Protein AF-A0A955WYB4-F1 (afdb_monomer_lite)

Structure (mmCIF, N/CA/C/O backbone):
data_AF-A0A955WYB4-F1
#
_entry.id   AF-A0A955WYB4-F1
#
loop_
_atom_site.group_PDB
_atom_site.id
_atom_site.type_symbol
_atom_site.label_atom_id
_atom_site.label_alt_id
_atom_site.label_comp_id
_atom_site.label_asym_id
_atom_site.label_entity_id
_atom_site.label_seq_id
_atom_site.pdbx_PDB_ins_code
_atom_site.Cartn_x
_atom_site.Cartn_y
_atom_site.Cartn_z
_atom_site.occupancy
_atom_site.B_iso_or_equiv
_atom_site.auth_seq_id
_atom_site.auth_comp_id
_atom_site.auth_asym_id
_atom_site.auth_atom_id
_atom_site.pdbx_PDB_model_num
ATOM 1 N N . ASP A 1 1 ? 0.501 24.156 15.787 1.00 83.88 1 ASP A N 1
ATOM 2 C CA . ASP A 1 1 ? -0.564 23.946 14.780 1.00 83.88 1 ASP A CA 1
ATOM 3 C C . ASP A 1 1 ? -0.577 22.556 14.157 1.00 83.88 1 ASP A C 1
ATOM 5 O O . ASP A 1 1 ? -1.597 21.891 14.279 1.00 83.88 1 ASP A O 1
ATOM 9 N N . LEU A 1 2 ? 0.536 22.061 13.600 1.00 89.94 2 LEU A N 1
ATOM 10 C CA . LEU A 1 2 ? 0.623 20.723 12.980 1.00 89.94 2 LEU A CA 1
ATOM 11 C C . LEU A 1 2 ? 0.147 19.568 13.884 1.00 89.94 2 LEU A C 1
ATOM 13 O O . LEU A 1 2 ? -0.730 18.797 13.512 1.00 89.94 2 LEU A O 1
ATOM 17 N N . GLU A 1 3 ? 0.679 19.492 15.101 1.00 92.75 3 GLU A N 1
ATOM 18 C CA . GLU A 1 3 ? 0.361 18.432 16.068 1.00 92.75 3 GLU A CA 1
ATOM 19 C C . GLU A 1 3 ? -1.131 18.401 16.456 1.00 92.75 3 GLU A C 1
ATOM 21 O O . GLU A 1 3 ? -1.742 17.353 16.663 1.00 92.75 3 GLU A O 1
ATOM 26 N N . LYS A 1 4 ? -1.770 19.575 16.499 1.00 94.62 4 LYS A N 1
ATOM 27 C CA . LYS A 1 4 ? -3.217 19.673 16.705 1.00 94.62 4 LYS A CA 1
ATOM 28 C C . LYS A 1 4 ? -3.972 19.104 15.500 1.00 94.62 4 LYS A C 1
ATOM 30 O O . LYS A 1 4 ? -4.885 18.310 15.701 1.00 94.62 4 LYS A O 1
ATOM 35 N N . THR A 1 5 ? -3.557 19.446 14.279 1.00 95.56 5 THR A N 1
ATOM 36 C CA . THR A 1 5 ? -4.155 18.924 13.040 1.00 95.56 5 THR A CA 1
ATOM 37 C C . THR A 1 5 ? -4.063 17.402 12.958 1.00 95.56 5 THR A C 1
ATOM 39 O O . THR A 1 5 ? -5.063 16.765 12.639 1.00 95.56 5 THR A O 1
ATOM 42 N N . VAL A 1 6 ? -2.918 16.808 13.314 1.00 97.00 6 VAL A N 1
ATOM 43 C CA . VAL A 1 6 ? -2.738 15.345 13.375 1.00 97.00 6 VAL A CA 1
ATOM 44 C C . VAL A 1 6 ? -3.747 14.711 14.336 1.00 97.00 6 VAL A C 1
ATOM 46 O O . VAL A 1 6 ? -4.504 13.817 13.954 1.00 97.00 6 VAL A O 1
ATOM 49 N N . ARG A 1 7 ? -3.833 15.211 15.574 1.00 95.62 7 ARG A N 1
ATOM 50 C CA . ARG A 1 7 ? -4.789 14.688 16.566 1.00 95.62 7 ARG A CA 1
ATOM 51 C C . ARG A 1 7 ? -6.243 14.846 16.119 1.00 95.62 7 ARG A C 1
ATOM 53 O O . ARG A 1 7 ? -7.051 13.936 16.310 1.00 95.62 7 ARG A O 1
ATOM 60 N N . ASP A 1 8 ? -6.581 15.981 15.515 1.00 96.50 8 ASP A N 1
ATOM 61 C CA . ASP A 1 8 ? -7.928 16.250 15.013 1.00 96.50 8 ASP A CA 1
ATOM 62 C C . ASP A 1 8 ? -8.273 15.362 13.806 1.00 96.50 8 ASP A C 1
ATOM 64 O O . ASP A 1 8 ? -9.417 14.923 13.682 1.00 96.50 8 ASP A O 1
ATOM 68 N N . ALA A 1 9 ? -7.301 15.039 12.948 1.00 97.31 9 ALA A N 1
ATOM 69 C CA . ALA A 1 9 ? -7.459 14.121 11.822 1.00 97.31 9 ALA A CA 1
ATOM 70 C C . ALA A 1 9 ? -7.774 12.689 12.278 1.00 97.31 9 ALA A C 1
ATOM 72 O O . ALA A 1 9 ? -8.714 12.077 11.768 1.00 97.31 9 ALA A O 1
ATOM 73 N N . GLY A 1 10 ? -7.048 12.175 13.276 1.00 97.38 10 GLY A N 1
ATOM 74 C CA . GLY A 1 10 ? -7.318 10.864 13.873 1.00 97.38 10 GLY A CA 1
ATOM 75 C C . GLY A 1 10 ? -8.727 10.772 14.459 1.00 97.38 10 GLY A C 1
ATOM 76 O O . GLY A 1 10 ? -9.515 9.892 14.104 1.00 97.38 10 GLY A O 1
ATOM 77 N N . LYS A 1 11 ? -9.102 11.756 15.288 1.00 96.88 11 LYS A N 1
ATOM 78 C CA . LYS A 1 11 ? -10.456 11.856 15.864 1.00 96.88 11 LYS A CA 1
ATOM 79 C C . LYS A 1 11 ? -11.536 11.981 14.789 1.00 96.88 11 LYS A C 1
ATOM 81 O O . LYS A 1 11 ? -12.614 11.404 14.926 1.00 96.88 11 LYS A O 1
ATOM 86 N N . ARG A 1 12 ? -11.262 12.729 13.716 1.00 97.56 12 ARG A N 1
ATOM 87 C CA . ARG A 1 12 ? -12.182 12.891 12.584 1.00 97.56 12 ARG A CA 1
ATOM 88 C C . ARG A 1 12 ? -12.410 11.570 11.856 1.00 97.56 12 ARG A C 1
ATOM 90 O O . ARG A 1 12 ? -13.564 11.269 11.572 1.00 97.56 12 ARG A O 1
ATOM 97 N N . ALA A 1 13 ? -11.363 10.781 11.609 1.00 97.69 13 ALA A N 1
ATOM 98 C CA . ALA A 1 13 ? -11.487 9.462 10.988 1.00 97.69 13 ALA A CA 1
ATOM 99 C C . ALA A 1 13 ? -12.384 8.532 11.820 1.00 97.69 13 ALA A C 1
ATOM 101 O O . ALA A 1 13 ? -13.379 8.011 11.315 1.00 97.69 13 ALA A O 1
ATOM 102 N N . ALA A 1 14 ? -12.107 8.416 13.124 1.00 96.62 14 ALA A N 1
ATOM 103 C CA . ALA A 1 14 ? -12.922 7.615 14.037 1.00 96.62 14 ALA A CA 1
ATOM 104 C C . ALA A 1 14 ? -14.386 8.089 14.081 1.00 96.62 14 ALA A C 1
ATOM 106 O O . ALA A 1 14 ? -15.306 7.272 14.019 1.00 96.62 14 ALA A O 1
ATOM 107 N N . LYS A 1 15 ? -14.617 9.410 14.104 1.00 96.81 15 LYS A N 1
ATOM 108 C CA . LYS A 1 15 ? -15.964 9.997 14.083 1.00 96.81 15 LYS A CA 1
ATOM 109 C C . LYS A 1 15 ? -16.718 9.690 12.786 1.00 96.81 15 LYS A C 1
ATOM 111 O O . LYS A 1 15 ? -17.887 9.317 12.855 1.00 96.81 15 LYS A O 1
ATOM 116 N N . LEU A 1 16 ? -16.073 9.836 11.625 1.00 96.50 16 LEU A N 1
ATOM 117 C CA . LEU A 1 16 ? -16.670 9.530 10.316 1.00 96.50 16 LEU A CA 1
ATOM 118 C C . LEU A 1 16 ? -17.113 8.064 10.230 1.00 96.50 16 LEU A C 1
ATOM 120 O O . LEU A 1 16 ? -18.190 7.774 9.715 1.00 96.50 16 LEU A O 1
ATOM 124 N N . LEU A 1 17 ? -16.316 7.164 10.804 1.00 96.44 17 LEU A N 1
ATOM 125 C CA . LEU A 1 17 ? -16.558 5.722 10.813 1.00 96.44 17 LEU A CA 1
ATOM 126 C C . LEU A 1 17 ? -17.422 5.248 11.994 1.00 96.44 17 LEU A C 1
ATOM 128 O O . LEU A 1 17 ? -17.719 4.058 12.102 1.00 96.44 17 LEU A O 1
ATOM 132 N N . ARG A 1 18 ? -17.861 6.169 12.864 1.00 95.56 18 ARG A N 1
ATOM 133 C CA . ARG A 1 18 ? -18.651 5.890 14.077 1.00 95.56 18 ARG A CA 1
ATOM 134 C C . ARG A 1 18 ? -17.968 4.899 15.036 1.00 95.56 18 ARG A C 1
ATOM 136 O O . ARG A 1 18 ? -18.647 4.124 15.702 1.00 95.56 18 ARG A O 1
ATOM 143 N N . ILE A 1 19 ? -16.638 4.937 15.116 1.00 95.25 19 ILE A N 1
ATOM 144 C CA . ILE A 1 19 ? -15.853 4.147 16.074 1.00 95.25 19 ILE A CA 1
ATOM 145 C C . ILE A 1 19 ? -15.907 4.856 17.430 1.00 95.25 19 ILE A C 1
ATOM 147 O O . ILE A 1 19 ? -15.559 6.035 17.525 1.00 95.25 19 ILE A O 1
ATOM 151 N N . ARG A 1 20 ? -16.372 4.159 18.475 1.00 86.94 20 ARG A N 1
ATOM 152 C CA . ARG A 1 20 ? -16.660 4.775 19.783 1.00 86.94 20 ARG A CA 1
ATOM 153 C C . ARG A 1 20 ? -15.408 5.171 20.561 1.00 86.94 20 ARG A C 1
ATOM 155 O O . ARG A 1 20 ? -15.300 6.311 21.006 1.00 86.94 20 ARG A O 1
ATOM 162 N N . SER A 1 21 ? -14.487 4.233 20.754 1.00 88.06 21 SER A N 1
ATOM 163 C CA . SER A 1 21 ? -13.272 4.428 21.549 1.00 88.06 21 SER A CA 1
ATOM 164 C C . SER A 1 21 ? -12.089 3.747 20.882 1.00 88.06 21 SER A C 1
ATOM 166 O O . SER A 1 21 ? -12.241 2.698 20.267 1.00 88.06 21 SER A O 1
ATOM 168 N N . MET A 1 22 ? -10.913 4.353 20.988 1.00 94.38 22 MET A N 1
ATOM 169 C CA . MET A 1 22 ? -9.654 3.816 20.479 1.00 94.38 22 MET A CA 1
ATOM 170 C C . MET A 1 22 ? -8.514 4.463 21.255 1.00 94.38 22 MET A C 1
ATOM 172 O O . MET A 1 22 ? -8.671 5.586 21.748 1.00 94.38 22 MET A O 1
ATOM 176 N N . HIS A 1 23 ? -7.387 3.765 21.381 1.00 97.31 23 HIS A N 1
ATOM 177 C CA . HIS A 1 23 ? -6.243 4.298 22.107 1.00 97.31 23 HIS A CA 1
ATOM 178 C C . HIS A 1 23 ? -5.770 5.628 21.476 1.00 97.31 23 HIS A C 1
ATOM 180 O O . HIS A 1 23 ? -5.655 5.702 20.246 1.00 97.31 23 HIS A O 1
ATOM 186 N N . PRO A 1 24 ? -5.485 6.683 22.270 1.00 96.69 24 PRO A N 1
ATOM 187 C CA . PRO A 1 24 ? -5.066 7.984 21.744 1.00 96.69 24 PRO A CA 1
ATOM 188 C C . PRO A 1 24 ? -3.861 7.915 20.802 1.00 96.69 24 PRO A C 1
ATOM 190 O O . PRO A 1 24 ? -3.865 8.587 19.775 1.00 96.69 24 PRO A O 1
ATOM 193 N N . GLU A 1 25 ? -2.882 7.062 21.106 1.00 96.44 25 GLU A N 1
ATOM 194 C CA . GLU A 1 25 ? -1.698 6.866 20.258 1.00 96.44 25 GLU A CA 1
ATOM 195 C C . GLU A 1 25 ? -2.023 6.199 18.912 1.00 96.44 25 GLU A C 1
ATOM 197 O O . GLU A 1 25 ? -1.487 6.601 17.882 1.00 96.44 25 GLU A O 1
ATOM 202 N N . ILE A 1 26 ? -2.978 5.262 18.862 1.00 97.69 26 ILE A N 1
ATOM 203 C CA . ILE A 1 26 ? -3.443 4.694 17.584 1.00 97.69 26 ILE A CA 1
ATOM 204 C C . ILE A 1 26 ? -4.126 5.788 16.756 1.00 97.69 26 ILE A C 1
ATOM 206 O O . ILE A 1 26 ? -3.827 5.952 15.574 1.00 97.69 26 ILE A O 1
ATOM 210 N N . LEU A 1 27 ? -4.994 6.596 17.377 1.00 97.44 27 LEU A N 1
ATOM 211 C CA . LEU A 1 27 ? -5.617 7.741 16.704 1.00 97.44 27 LEU A CA 1
ATOM 212 C C . LEU A 1 27 ? -4.576 8.756 16.222 1.00 97.44 27 LEU A C 1
ATOM 214 O O . LEU A 1 27 ? -4.749 9.352 15.159 1.00 97.44 27 LEU A O 1
ATOM 218 N N . HIS A 1 28 ? -3.503 8.955 16.982 1.00 97.00 28 HIS A N 1
ATOM 219 C CA . HIS A 1 28 ? -2.405 9.828 16.602 1.00 97.00 28 HIS A CA 1
ATOM 220 C C . HIS A 1 28 ? -1.683 9.305 15.348 1.00 97.00 28 HIS A C 1
ATOM 222 O O . HIS A 1 28 ? -1.516 10.068 14.394 1.00 97.00 28 HIS A O 1
ATOM 228 N N . LEU A 1 29 ? -1.365 8.005 15.278 1.00 97.06 29 LEU A N 1
ATOM 229 C CA . LEU A 1 29 ? -0.789 7.387 14.075 1.00 97.06 29 LEU A CA 1
ATOM 230 C C . LEU A 1 29 ? -1.731 7.447 12.871 1.00 97.06 29 LEU A C 1
ATOM 232 O O . LEU A 1 29 ? -1.297 7.815 11.779 1.00 97.06 29 LEU A O 1
ATOM 236 N N . VAL A 1 30 ? -3.025 7.171 13.067 1.00 98.06 30 VAL A N 1
ATOM 237 C CA . VAL A 1 30 ? -4.039 7.364 12.020 1.00 98.06 30 VAL A CA 1
ATOM 238 C C . VAL A 1 30 ? -3.983 8.804 11.516 1.00 98.06 30 VAL A C 1
ATOM 240 O O . VAL A 1 30 ? -3.920 9.030 10.315 1.00 98.06 30 VAL A O 1
ATOM 243 N N . GLY A 1 31 ? -3.929 9.792 12.412 1.00 97.56 31 GLY A N 1
ATOM 244 C CA . GLY A 1 31 ? -3.782 11.200 12.049 1.00 97.56 31 GLY A CA 1
ATOM 245 C C . GLY A 1 31 ? -2.526 11.503 11.225 1.00 97.56 31 GLY A C 1
ATOM 246 O O . GLY A 1 31 ? -2.599 12.264 10.259 1.00 97.56 31 GLY A O 1
ATOM 247 N N . LYS A 1 32 ? -1.386 10.882 11.556 1.00 96.69 32 LYS A N 1
ATOM 248 C CA . LYS A 1 32 ? -0.119 11.053 10.825 1.00 96.69 32 LYS A CA 1
ATOM 249 C C . LYS A 1 32 ? -0.193 10.545 9.381 1.00 96.69 32 LYS A C 1
ATOM 251 O O . LYS A 1 32 ? 0.505 11.092 8.525 1.00 96.69 32 LYS A O 1
ATOM 256 N N . LEU A 1 33 ? -1.083 9.594 9.064 1.00 96.56 33 LEU A N 1
ATOM 257 C CA . LEU A 1 33 ? -1.322 9.150 7.681 1.00 96.56 33 LEU A CA 1
ATOM 258 C C . LEU A 1 33 ? -1.768 10.296 6.755 1.00 96.56 33 LEU A C 1
ATOM 260 O O . LEU A 1 33 ? -1.637 10.182 5.539 1.00 96.56 33 LEU A O 1
ATOM 264 N N . MET A 1 34 ? -2.262 11.417 7.300 1.00 95.00 34 MET A N 1
ATOM 265 C CA . MET A 1 34 ? -2.658 12.588 6.508 1.00 95.00 34 MET A CA 1
ATOM 266 C C . MET A 1 34 ? -1.475 13.191 5.751 1.00 95.00 34 MET A C 1
ATOM 268 O O . MET A 1 34 ? -1.661 13.762 4.680 1.00 95.00 34 MET A O 1
ATOM 272 N N . TYR A 1 35 ? -0.267 13.025 6.284 1.00 93.00 35 TYR A N 1
ATOM 273 C CA . TYR A 1 35 ? 0.979 13.515 5.701 1.00 93.00 35 TYR A CA 1
ATOM 274 C C . TYR A 1 35 ? 1.762 12.405 4.987 1.00 93.00 35 TYR A C 1
ATOM 276 O O . TYR A 1 35 ? 2.940 12.568 4.680 1.00 93.00 35 TYR A O 1
ATOM 284 N N . ARG A 1 36 ? 1.116 11.262 4.727 1.00 90.00 36 ARG A N 1
ATOM 285 C CA . ARG A 1 36 ? 1.675 10.125 3.995 1.00 90.00 36 ARG A CA 1
ATOM 286 C C . ARG A 1 36 ? 0.941 9.946 2.677 1.00 90.00 36 ARG A C 1
ATOM 288 O O . ARG A 1 36 ? -0.286 10.009 2.616 1.00 90.00 36 ARG A O 1
ATOM 295 N N . THR A 1 37 ? 1.713 9.634 1.648 1.00 86.56 37 THR A N 1
ATOM 296 C CA . THR A 1 37 ? 1.205 9.317 0.316 1.00 86.56 37 THR A CA 1
ATOM 297 C C . THR A 1 37 ? 1.810 7.993 -0.132 1.00 86.56 37 THR A C 1
ATOM 299 O O . THR A 1 37 ? 2.994 7.746 0.094 1.00 86.56 37 THR A O 1
ATOM 302 N N . SER A 1 38 ? 1.021 7.131 -0.765 1.00 80.69 38 SER A N 1
ATOM 303 C CA . SER A 1 38 ? 1.512 5.930 -1.447 1.00 80.69 38 SER A CA 1
ATOM 304 C C . SER A 1 38 ? 0.909 5.886 -2.842 1.00 80.69 38 SER A C 1
ATOM 306 O O . SER A 1 38 ? -0.305 5.975 -2.994 1.00 80.69 38 SER A O 1
ATOM 308 N N . TYR A 1 39 ? 1.761 5.815 -3.869 1.00 73.62 39 TYR A N 1
ATOM 309 C CA . TYR A 1 39 ? 1.338 5.852 -5.275 1.00 73.62 39 TYR A CA 1
ATOM 310 C C . TYR A 1 39 ? 0.374 7.011 -5.583 1.00 73.62 39 TYR A C 1
ATOM 312 O O . TYR A 1 39 ? -0.667 6.805 -6.193 1.00 73.62 39 TYR A O 1
ATOM 320 N N . THR A 1 40 ? 0.693 8.230 -5.124 1.00 82.00 40 THR A N 1
ATOM 321 C CA . THR A 1 40 ? -0.131 9.465 -5.224 1.00 82.00 40 THR A CA 1
ATOM 322 C C . THR A 1 40 ? -1.426 9.497 -4.400 1.00 82.00 40 THR A C 1
ATOM 324 O O . THR A 1 40 ? -2.030 10.560 -4.259 1.00 82.00 40 THR A O 1
ATOM 327 N N . GLN A 1 41 ? -1.816 8.385 -3.773 1.00 85.94 41 GLN A N 1
ATOM 328 C CA . GLN A 1 41 ? -2.978 8.321 -2.895 1.00 85.94 41 GLN A CA 1
ATOM 329 C C . GLN A 1 41 ? -2.615 8.786 -1.485 1.00 85.94 41 GLN A C 1
ATOM 331 O O . GLN A 1 41 ? -1.643 8.314 -0.893 1.00 85.94 41 GLN A O 1
ATOM 336 N N . ASN A 1 42 ? -3.404 9.701 -0.922 1.00 93.75 42 ASN A N 1
ATOM 337 C CA . ASN A 1 42 ? -3.254 10.089 0.476 1.00 93.75 42 ASN A CA 1
ATOM 338 C C . ASN A 1 42 ? -3.652 8.925 1.399 1.00 93.75 42 ASN A C 1
ATOM 340 O O . ASN A 1 42 ? -4.772 8.416 1.307 1.00 93.75 42 ASN A O 1
ATOM 344 N N . GLN A 1 43 ? -2.765 8.540 2.319 1.00 95.31 43 GLN A N 1
ATOM 345 C CA . GLN A 1 43 ? -2.957 7.338 3.132 1.00 95.31 43 GLN A CA 1
ATOM 346 C C . GLN A 1 43 ? -4.070 7.478 4.175 1.00 95.31 43 GLN A C 1
ATOM 348 O O . GLN A 1 43 ? -4.734 6.495 4.487 1.00 95.31 43 GLN A O 1
ATOM 353 N N . TRP A 1 44 ? -4.336 8.682 4.687 1.00 97.50 44 TRP A N 1
ATOM 354 C CA . TRP A 1 44 ? -5.465 8.898 5.602 1.00 97.50 44 TRP A CA 1
ATOM 355 C C . TRP A 1 44 ? -6.809 8.735 4.895 1.00 97.50 44 TRP A C 1
ATOM 357 O O . TRP A 1 44 ? -7.722 8.101 5.423 1.00 97.50 44 TRP A O 1
ATOM 367 N N . GLN A 1 45 ? -6.927 9.269 3.677 1.00 96.19 45 GLN A N 1
ATOM 368 C CA . GLN A 1 45 ? -8.126 9.085 2.858 1.00 96.19 45 GLN A CA 1
ATOM 369 C C . GLN A 1 45 ? -8.316 7.621 2.454 1.00 96.19 45 GLN A C 1
ATOM 371 O O . GLN A 1 45 ? -9.435 7.117 2.521 1.00 96.19 45 GLN A O 1
ATOM 376 N N . HIS A 1 46 ? -7.229 6.950 2.065 1.00 96.69 46 HIS A N 1
ATOM 377 C CA . HIS A 1 46 ? -7.216 5.520 1.773 1.00 96.69 46 HIS A CA 1
ATOM 378 C C . HIS A 1 46 ? -7.704 4.699 2.973 1.00 96.69 46 HIS A C 1
ATOM 380 O O . HIS A 1 46 ? -8.676 3.968 2.845 1.00 96.69 46 HIS A O 1
ATOM 386 N N . ALA A 1 47 ? -7.129 4.899 4.161 1.00 98.06 47 ALA A N 1
ATOM 387 C CA . ALA A 1 47 ? -7.525 4.171 5.366 1.00 98.06 47 ALA A CA 1
ATOM 388 C C . ALA A 1 47 ? -9.019 4.342 5.708 1.00 98.06 47 ALA A C 1
ATOM 390 O O . ALA A 1 47 ? -9.693 3.379 6.078 1.00 98.06 47 ALA A O 1
ATOM 391 N N . ILE A 1 48 ? -9.566 5.554 5.547 1.00 98.31 48 ILE A N 1
ATOM 392 C CA . ILE A 1 48 ? -10.998 5.810 5.760 1.00 98.31 48 ILE A CA 1
ATOM 393 C C . ILE A 1 48 ? -11.858 5.090 4.722 1.00 98.31 48 ILE A C 1
ATOM 395 O O . ILE A 1 48 ? -12.869 4.490 5.084 1.00 98.31 48 ILE A O 1
ATOM 399 N N . GLU A 1 49 ? -11.488 5.141 3.444 1.00 97.12 49 GLU A N 1
ATOM 400 C CA . GLU A 1 49 ? -12.223 4.435 2.394 1.00 97.12 49 GLU A CA 1
ATOM 401 C C . GLU A 1 49 ? -12.174 2.918 2.588 1.00 97.12 49 GLU A C 1
ATOM 403 O O . GLU A 1 49 ? -13.221 2.273 2.556 1.00 97.12 49 GLU A O 1
ATOM 408 N N . THR A 1 50 ? -10.991 2.358 2.845 1.00 98.31 50 THR A N 1
ATOM 409 C CA . THR A 1 50 ? -10.795 0.938 3.156 1.00 98.31 50 THR A CA 1
ATOM 410 C C . THR A 1 50 ? -11.694 0.522 4.322 1.00 98.31 50 THR A C 1
ATOM 412 O O . THR A 1 50 ? -12.380 -0.498 4.248 1.00 98.31 50 THR A O 1
ATOM 415 N N . ALA A 1 51 ? -11.810 1.355 5.362 1.00 98.44 51 ALA A N 1
ATOM 416 C CA . ALA A 1 51 ? -12.741 1.119 6.461 1.00 98.44 51 ALA A CA 1
ATOM 417 C C . ALA A 1 51 ? -14.220 1.162 6.047 1.00 98.44 51 ALA A C 1
ATOM 419 O O . ALA A 1 51 ? -14.998 0.323 6.508 1.00 98.44 51 ALA A O 1
ATOM 420 N N . PHE A 1 52 ? -14.625 2.082 5.166 1.00 98.00 52 PHE A N 1
ATOM 421 C CA . PHE A 1 52 ? -15.987 2.104 4.627 1.00 98.00 52 PHE A CA 1
ATOM 422 C C . PHE A 1 52 ? -16.300 0.835 3.826 1.00 98.00 52 PHE A C 1
ATOM 424 O O . PHE A 1 52 ? -17.283 0.159 4.143 1.00 98.00 52 PHE A O 1
ATOM 431 N N . LEU A 1 53 ? -15.448 0.480 2.861 1.00 97.94 53 LEU A N 1
ATOM 432 C CA . LEU A 1 53 ? -15.612 -0.692 1.997 1.00 97.94 53 LEU A CA 1
ATOM 433 C C . LEU A 1 53 ? -15.654 -1.990 2.808 1.00 97.94 53 LEU A C 1
ATOM 435 O O . LEU A 1 53 ? -16.583 -2.784 2.655 1.00 97.94 53 LEU A O 1
ATOM 439 N N . CYS A 1 54 ? -14.701 -2.172 3.727 1.00 98.50 54 CYS A N 1
ATOM 440 C CA . CYS A 1 54 ? -14.655 -3.338 4.607 1.00 98.50 54 CYS A CA 1
ATOM 441 C C . CYS A 1 54 ? -15.942 -3.459 5.433 1.00 98.50 54 CYS A C 1
ATOM 443 O O . CYS A 1 54 ? -16.519 -4.538 5.544 1.00 98.50 54 CYS A O 1
ATOM 445 N N . SER A 1 55 ? -16.451 -2.337 5.949 1.00 97.50 55 SER A N 1
ATOM 446 C CA . SER A 1 55 ? -17.676 -2.332 6.748 1.00 97.50 55 SER A CA 1
ATOM 447 C C . SER A 1 55 ? -18.934 -2.675 5.963 1.00 97.50 55 SER A C 1
ATOM 449 O O . SER A 1 55 ? -19.793 -3.372 6.492 1.00 97.50 55 SER A O 1
ATOM 451 N N . MET A 1 56 ? -19.024 -2.240 4.703 1.00 97.81 56 MET A N 1
ATOM 452 C CA . MET A 1 56 ? -20.128 -2.604 3.816 1.00 97.81 56 MET A CA 1
ATOM 453 C C . MET A 1 56 ? -20.093 -4.097 3.488 1.00 97.81 56 MET A C 1
ATOM 455 O O . MET A 1 56 ? -21.130 -4.757 3.499 1.00 97.81 56 MET A O 1
ATOM 459 N N . MET A 1 57 ? -18.909 -4.656 3.219 1.00 98.25 57 MET A N 1
ATOM 460 C CA . MET A 1 57 ? -18.773 -6.097 2.988 1.00 98.25 57 MET A CA 1
ATOM 461 C C . MET A 1 57 ? -19.123 -6.899 4.246 1.00 98.25 57 MET A C 1
ATOM 463 O O . MET A 1 57 ? -19.884 -7.859 4.166 1.00 98.25 57 MET A O 1
ATOM 467 N N . ALA A 1 58 ? -18.632 -6.473 5.412 1.00 98.12 58 ALA A N 1
ATOM 468 C CA . ALA A 1 58 ? -18.924 -7.112 6.692 1.00 98.12 58 ALA A CA 1
ATOM 469 C C . ALA A 1 58 ? -20.426 -7.096 7.019 1.00 98.12 58 ALA A C 1
ATOM 471 O O . ALA A 1 58 ? -20.962 -8.114 7.448 1.00 98.12 58 ALA A O 1
ATOM 472 N N . GLU A 1 59 ? -21.114 -5.976 6.775 1.00 97.62 59 GLU A N 1
ATOM 473 C CA . GLU A 1 59 ? -22.563 -5.851 6.972 1.00 97.62 59 GLU A CA 1
ATOM 474 C C . GLU A 1 59 ? -23.344 -6.840 6.098 1.00 97.62 59 GLU A C 1
ATOM 476 O O . GLU A 1 59 ? -24.199 -7.565 6.605 1.00 97.62 59 GLU A O 1
ATOM 481 N N . ASN A 1 60 ? -22.994 -6.950 4.812 1.00 96.62 60 ASN A N 1
ATOM 482 C CA . ASN A 1 60 ? -23.630 -7.903 3.895 1.00 96.62 60 ASN A CA 1
ATOM 483 C C . ASN A 1 60 ? -23.405 -9.373 4.292 1.00 96.62 60 ASN A C 1
ATOM 485 O O . ASN A 1 60 ? -24.224 -10.228 3.962 1.00 96.62 60 ASN A O 1
ATOM 489 N N . LEU A 1 61 ? -22.315 -9.671 5.003 1.00 96.88 61 LEU A N 1
ATOM 490 C CA . LEU A 1 61 ? -21.987 -11.013 5.491 1.00 96.88 61 LEU A CA 1
ATOM 491 C C . LEU A 1 61 ? -22.458 -11.271 6.934 1.00 96.88 61 LEU A C 1
ATOM 493 O O . LEU A 1 61 ? -22.150 -12.322 7.493 1.00 96.88 61 LEU A O 1
ATOM 497 N N . GLY A 1 62 ? -23.185 -10.335 7.556 1.00 96.69 62 GLY A N 1
ATOM 498 C CA . GLY A 1 62 ? -23.663 -10.470 8.937 1.00 96.69 62 GLY A CA 1
ATOM 499 C C . GLY A 1 62 ? -22.548 -10.454 9.991 1.00 96.69 62 GLY A C 1
ATOM 500 O O . GLY A 1 62 ? -22.724 -10.973 11.092 1.00 96.69 62 GLY A O 1
ATOM 501 N N . MET A 1 63 ? -21.388 -9.886 9.660 1.00 97.62 63 MET A N 1
ATOM 502 C CA . MET A 1 63 ? -20.229 -9.782 10.546 1.00 97.62 63 MET A CA 1
ATOM 503 C C . MET A 1 63 ? -20.282 -8.508 11.400 1.00 97.62 63 MET A C 1
ATOM 505 O O . MET A 1 63 ? -21.047 -7.578 11.140 1.00 97.62 63 MET A O 1
ATOM 509 N N . ASN A 1 64 ? -19.431 -8.430 12.428 1.00 97.00 64 ASN A N 1
ATOM 510 C CA . ASN A 1 64 ? -19.353 -7.242 13.273 1.00 97.00 64 ASN A CA 1
ATOM 511 C C . ASN A 1 64 ? -18.754 -6.045 12.506 1.00 97.00 64 ASN A C 1
ATOM 513 O O . ASN A 1 64 ? -17.546 -5.947 12.288 1.00 97.00 64 ASN A O 1
ATOM 517 N N . VAL A 1 65 ? -19.625 -5.106 12.140 1.00 97.62 65 VAL A N 1
ATOM 518 C CA . VAL A 1 65 ? -19.298 -3.906 11.362 1.00 97.62 65 VAL A CA 1
ATOM 519 C C . VAL A 1 65 ? -18.343 -2.959 12.106 1.00 97.62 65 VAL A C 1
ATOM 521 O O . VAL A 1 65 ? -17.501 -2.320 11.475 1.00 97.62 65 VAL A O 1
ATOM 524 N N . GLU A 1 66 ? -18.443 -2.857 13.436 1.00 96.25 66 GLU A N 1
ATOM 525 C CA . GLU A 1 66 ? -17.574 -1.983 14.241 1.00 96.25 66 GLU A CA 1
ATOM 526 C C . GLU A 1 66 ? -16.134 -2.512 14.259 1.00 96.25 66 GLU A C 1
ATOM 528 O O . GLU A 1 66 ? -15.197 -1.754 13.999 1.00 96.25 66 GLU A O 1
ATOM 533 N N . VAL A 1 67 ? -15.970 -3.824 14.458 1.00 97.56 67 VAL A N 1
ATOM 534 C CA . VAL A 1 67 ? -14.667 -4.510 14.392 1.00 97.56 67 VAL A CA 1
ATOM 535 C C . VAL A 1 67 ? -14.070 -4.391 12.987 1.00 97.56 67 VAL A C 1
ATOM 537 O O . VAL A 1 67 ? -12.886 -4.082 12.846 1.00 97.56 67 VAL A O 1
ATOM 540 N N . ALA A 1 68 ? -14.889 -4.536 11.940 1.00 98.19 68 ALA A N 1
ATOM 541 C CA . ALA A 1 68 ? -14.437 -4.405 10.558 1.00 98.19 68 ALA A CA 1
ATOM 542 C C . ALA A 1 68 ? -13.912 -3.000 10.224 1.00 98.19 68 ALA A C 1
ATOM 544 O O . ALA A 1 68 ? -12.797 -2.869 9.715 1.00 98.19 68 ALA A O 1
ATOM 545 N N . ARG A 1 69 ? -14.665 -1.941 10.567 1.00 97.88 69 ARG A N 1
ATOM 546 C CA . ARG A 1 69 ? -14.222 -0.544 10.378 1.00 97.88 69 ARG A CA 1
ATOM 547 C C . ARG A 1 69 ? -12.930 -0.262 11.120 1.00 97.88 69 ARG A C 1
ATOM 549 O O . ARG A 1 69 ? -12.048 0.393 10.575 1.00 97.88 69 ARG A O 1
ATOM 556 N N . ARG A 1 70 ? -12.834 -0.731 12.364 1.00 98.25 70 ARG A N 1
ATOM 557 C CA . ARG A 1 70 ? -11.681 -0.477 13.223 1.00 98.25 70 ARG A CA 1
ATOM 558 C C . ARG A 1 70 ? -10.422 -1.157 12.698 1.00 98.25 70 ARG A C 1
ATOM 560 O O . ARG A 1 70 ? -9.418 -0.475 12.543 1.00 98.25 70 ARG A O 1
ATOM 567 N N . SER A 1 71 ? -10.513 -2.436 12.338 1.00 98.19 71 SER A N 1
ATOM 568 C CA . SER A 1 71 ? -9.399 -3.202 11.759 1.00 98.19 71 SER A CA 1
ATOM 569 C C . SER A 1 71 ? -8.905 -2.581 10.453 1.00 98.19 71 SER A C 1
ATOM 571 O O . SER A 1 71 ? -7.716 -2.340 10.278 1.00 98.19 71 SER A O 1
ATOM 573 N N . ALA A 1 72 ? -9.833 -2.242 9.555 1.00 98.44 72 ALA A N 1
ATOM 574 C CA . ALA A 1 72 ? -9.510 -1.637 8.269 1.00 98.44 72 ALA A CA 1
ATOM 575 C C . ALA A 1 72 ? -8.961 -0.204 8.387 1.00 98.44 72 ALA A C 1
ATOM 577 O O . ALA A 1 72 ? -8.074 0.166 7.624 1.00 98.44 72 ALA A O 1
ATOM 578 N N . LEU A 1 73 ? -9.429 0.606 9.344 1.00 98.62 73 LEU A N 1
ATOM 579 C CA . LEU A 1 73 ? -8.900 1.959 9.557 1.00 98.62 73 LEU A CA 1
ATOM 580 C C . LEU A 1 73 ? -7.423 1.936 9.960 1.00 98.62 73 LEU A C 1
ATOM 582 O O . LEU A 1 73 ? -6.674 2.840 9.594 1.00 98.62 73 LEU A O 1
ATOM 586 N N . ILE A 1 74 ? -7.018 0.931 10.737 1.00 98.12 74 ILE A N 1
ATOM 587 C CA . ILE A 1 74 ? -5.678 0.887 11.321 1.00 98.12 74 ILE A CA 1
ATOM 588 C C . ILE A 1 74 ? -4.713 -0.047 10.583 1.00 98.12 74 ILE A C 1
ATOM 590 O O . ILE A 1 74 ? -3.559 -0.123 10.988 1.00 98.12 74 ILE A O 1
ATOM 594 N N . HIS A 1 75 ? -5.142 -0.722 9.507 1.00 98.00 75 HIS A N 1
ATOM 595 C CA . HIS A 1 75 ? -4.322 -1.720 8.799 1.00 98.00 75 HIS A CA 1
ATOM 596 C C . HIS A 1 75 ? -2.935 -1.186 8.397 1.00 98.00 75 HIS A C 1
ATOM 598 O O . HIS A 1 75 ? -1.939 -1.896 8.479 1.00 98.00 75 HIS A O 1
ATOM 604 N N . ASP A 1 76 ? -2.872 0.105 8.069 1.00 96.00 76 ASP A N 1
ATOM 605 C CA . ASP A 1 76 ? -1.712 0.762 7.477 1.00 96.00 76 ASP A CA 1
ATOM 606 C C . ASP A 1 76 ? -0.925 1.677 8.436 1.00 96.00 76 ASP A C 1
ATOM 608 O O . ASP A 1 76 ? 0.004 2.374 8.013 1.00 96.00 76 ASP A O 1
ATOM 612 N N . ILE A 1 77 ? -1.256 1.716 9.738 1.00 96.06 77 ILE A N 1
ATOM 613 C CA . ILE A 1 77 ? -0.581 2.624 10.696 1.00 96.06 77 ILE A CA 1
ATOM 614 C C . ILE A 1 77 ? 0.924 2.346 10.811 1.00 96.06 77 ILE A C 1
ATOM 616 O O . ILE A 1 77 ? 1.704 3.255 11.103 1.00 96.06 77 ILE A O 1
ATOM 620 N N . GLY A 1 78 ? 1.355 1.118 10.509 1.00 93.50 78 GLY A N 1
ATOM 621 C CA . GLY A 1 78 ? 2.767 0.745 10.490 1.00 93.50 78 GLY A CA 1
ATOM 622 C C . GLY A 1 78 ? 3.595 1.492 9.440 1.00 93.50 78 GLY A C 1
ATOM 623 O O . GLY A 1 78 ? 4.802 1.635 9.621 1.00 93.50 78 GLY A O 1
ATOM 624 N N . LYS A 1 79 ? 2.978 2.069 8.392 1.00 90.56 79 LYS A N 1
ATOM 625 C CA . LYS A 1 79 ? 3.678 2.931 7.415 1.00 90.56 79 LYS A CA 1
ATOM 626 C C . LYS A 1 79 ? 4.221 4.216 8.040 1.00 90.56 79 LYS A C 1
ATOM 628 O O . LYS A 1 79 ? 5.122 4.836 7.475 1.00 90.56 79 LYS A O 1
ATOM 633 N N . VAL A 1 80 ? 3.662 4.634 9.176 1.00 90.19 80 VAL A N 1
ATOM 634 C CA . VAL A 1 80 ? 4.164 5.762 9.967 1.00 90.19 80 VAL A CA 1
ATOM 635 C C . VAL A 1 80 ? 5.350 5.312 10.819 1.00 90.19 80 VAL A C 1
ATOM 637 O O . VAL A 1 80 ? 6.403 5.941 10.774 1.00 90.19 80 VAL A O 1
ATOM 640 N N . LEU A 1 81 ? 5.200 4.185 11.521 1.00 81.25 81 LEU A N 1
ATOM 641 C CA . LEU A 1 81 ? 6.208 3.628 12.428 1.00 81.25 81 LEU A CA 1
ATOM 642 C C . LEU A 1 81 ? 7.493 3.225 11.702 1.00 81.25 81 LEU A C 1
ATOM 644 O O . LEU A 1 81 ? 8.579 3.548 12.172 1.00 81.25 81 LEU A O 1
ATOM 648 N N . TRP A 1 82 ? 7.377 2.595 10.531 1.00 64.12 82 TRP A N 1
ATOM 649 C CA . TRP A 1 82 ? 8.520 2.163 9.717 1.00 64.12 82 TRP A CA 1
ATOM 650 C C . TRP A 1 82 ? 9.463 3.310 9.327 1.00 64.12 82 TRP A C 1
ATOM 652 O O . TRP A 1 82 ? 10.650 3.110 9.114 1.00 64.12 82 TRP A O 1
ATOM 662 N N . ALA A 1 83 ? 8.950 4.532 9.210 1.00 58.69 83 ALA A N 1
ATOM 663 C CA . ALA A 1 83 ? 9.786 5.672 8.854 1.00 58.69 83 ALA A CA 1
ATOM 664 C C . ALA A 1 83 ? 10.356 6.432 10.053 1.00 58.69 83 ALA A C 1
ATOM 666 O O . ALA A 1 83 ? 11.234 7.269 9.868 1.00 58.69 83 ALA A O 1
ATOM 667 N N . GLU A 1 84 ? 9.828 6.186 11.251 1.00 52.44 84 GLU A N 1
ATOM 668 C CA . GLU A 1 84 ? 10.314 6.778 12.501 1.00 52.44 84 GLU A CA 1
ATOM 669 C C . GLU A 1 84 ? 11.234 5.814 13.262 1.00 52.44 84 GLU A C 1
ATOM 671 O O . GLU A 1 84 ? 12.035 6.242 14.087 1.00 52.44 84 GLU A O 1
ATOM 676 N N . THR A 1 85 ? 11.139 4.516 12.978 1.00 46.72 85 THR A N 1
ATOM 677 C CA . THR A 1 85 ? 11.892 3.461 13.649 1.00 46.72 85 THR A CA 1
ATOM 678 C C . THR A 1 85 ? 12.405 2.477 12.606 1.00 46.72 85 THR A C 1
ATOM 680 O O . THR A 1 85 ? 11.645 2.072 11.731 1.00 46.72 85 THR A O 1
ATOM 683 N N . GLU A 1 86 ? 13.669 2.056 12.711 1.00 48.56 86 GLU A N 1
ATOM 684 C CA . GLU A 1 86 ? 14.260 0.927 11.963 1.00 48.56 86 GLU A CA 1
ATOM 685 C C . GLU A 1 86 ? 13.616 -0.417 12.382 1.00 48.56 86 GLU A C 1
ATOM 687 O O . GLU A 1 86 ? 14.289 -1.407 12.667 1.00 48.56 86 GLU A O 1
ATOM 692 N N . ALA A 1 87 ? 12.292 -0.451 12.537 1.00 49.56 87 ALA A N 1
ATOM 693 C CA . ALA A 1 87 ? 11.555 -1.606 13.003 1.00 49.56 87 ALA A CA 1
ATOM 694 C C . ALA A 1 87 ? 11.678 -2.724 11.969 1.00 49.56 87 ALA A C 1
ATOM 696 O O . ALA A 1 87 ? 11.254 -2.554 10.840 1.00 49.56 87 ALA A O 1
ATOM 697 N N . ALA A 1 88 ? 12.230 -3.875 12.348 1.00 50.34 88 ALA A N 1
ATOM 698 C CA . ALA A 1 88 ? 12.326 -5.037 11.472 1.00 50.34 88 ALA A CA 1
ATOM 699 C C . ALA A 1 88 ? 10.928 -5.593 11.110 1.00 50.34 88 ALA A C 1
ATOM 701 O O . ALA A 1 88 ? 10.131 -5.876 12.005 1.00 50.34 88 ALA A O 1
ATOM 702 N N . GLY A 1 89 ? 10.650 -5.795 9.815 1.00 64.56 89 GLY A N 1
ATOM 703 C CA . GLY A 1 89 ? 9.430 -6.450 9.305 1.00 64.56 89 GLY A CA 1
ATOM 704 C C . GLY A 1 89 ? 8.570 -5.581 8.378 1.00 64.56 89 GLY A C 1
ATOM 705 O O . GLY A 1 89 ? 8.869 -4.421 8.138 1.00 64.56 89 GLY A O 1
ATOM 706 N N . SER A 1 90 ? 7.491 -6.127 7.814 1.00 84.94 90 SER A N 1
ATOM 707 C CA . SER A 1 90 ? 6.570 -5.328 6.994 1.00 84.94 90 SER A CA 1
ATOM 708 C C . SER A 1 90 ? 5.812 -4.294 7.845 1.00 84.94 90 SER A C 1
ATOM 710 O O . SER A 1 90 ? 5.722 -4.400 9.073 1.00 84.94 90 SER A O 1
ATOM 712 N N . HIS A 1 91 ? 5.206 -3.296 7.199 1.00 89.50 91 HIS A N 1
ATOM 713 C CA . HIS A 1 91 ? 4.347 -2.339 7.902 1.00 89.50 91 HIS A CA 1
ATOM 714 C C . HIS A 1 91 ? 3.096 -2.997 8.515 1.00 89.50 91 HIS A C 1
ATOM 716 O O . HIS A 1 91 ? 2.566 -2.484 9.498 1.00 89.50 91 HIS A O 1
ATOM 722 N N . ALA A 1 92 ? 2.645 -4.136 7.982 1.00 92.25 92 ALA A N 1
ATOM 723 C CA . ALA A 1 92 ? 1.556 -4.908 8.570 1.00 92.25 92 ALA A CA 1
ATOM 724 C C . ALA A 1 92 ? 1.973 -5.479 9.933 1.00 92.25 92 ALA A C 1
ATOM 726 O O . ALA A 1 92 ? 1.267 -5.308 10.926 1.00 92.25 92 ALA A O 1
ATOM 727 N N . VAL A 1 93 ? 3.175 -6.064 10.009 1.00 90.38 93 VAL A N 1
ATOM 728 C CA . VAL A 1 93 ? 3.734 -6.622 11.250 1.00 90.38 93 VAL A CA 1
ATOM 729 C C . VAL A 1 93 ? 3.948 -5.531 12.301 1.00 90.38 93 VAL A C 1
ATOM 731 O O . VAL A 1 93 ? 3.552 -5.696 13.457 1.00 90.38 93 VAL A O 1
ATOM 734 N N . SER A 1 94 ? 4.536 -4.393 11.919 1.00 91.69 94 SER A N 1
ATOM 735 C CA . SER A 1 94 ? 4.777 -3.294 12.863 1.00 91.69 94 SER A CA 1
ATOM 736 C C . SER A 1 94 ? 3.476 -2.644 13.343 1.00 91.69 94 SER A C 1
ATOM 738 O O . SER A 1 94 ? 3.332 -2.374 14.537 1.00 91.69 94 SER A O 1
ATOM 740 N N . GLY A 1 95 ? 2.500 -2.457 12.448 1.00 94.75 95 GLY A N 1
ATOM 741 C CA . GLY A 1 95 ? 1.171 -1.955 12.788 1.00 94.75 95 GLY A CA 1
ATOM 742 C C . GLY A 1 95 ? 0.417 -2.888 13.737 1.00 94.75 95 GLY A C 1
ATOM 743 O O . GLY A 1 95 ? -0.132 -2.428 14.737 1.00 94.75 95 GLY A O 1
ATOM 744 N N . ALA A 1 96 ? 0.448 -4.197 13.479 1.00 95.75 96 ALA A N 1
ATOM 745 C CA . ALA A 1 96 ? -0.190 -5.206 14.321 1.00 95.75 96 ALA A CA 1
ATOM 746 C C . ALA A 1 96 ? 0.445 -5.287 15.716 1.00 95.75 96 ALA A C 1
ATOM 748 O O . ALA A 1 96 ? -0.265 -5.318 16.726 1.00 95.75 96 ALA A O 1
ATOM 749 N N . LYS A 1 97 ? 1.782 -5.257 15.790 1.00 94.75 97 LYS A N 1
ATOM 750 C CA . LYS A 1 97 ? 2.506 -5.211 17.064 1.00 94.75 97 LYS A CA 1
ATOM 751 C C . LYS A 1 97 ? 2.113 -3.975 17.871 1.00 94.75 97 LYS A C 1
ATOM 753 O O . LYS A 1 97 ? 1.731 -4.102 19.030 1.00 94.75 97 LYS A O 1
ATOM 758 N N . PHE A 1 98 ? 2.127 -2.800 17.242 1.00 95.88 98 PHE A N 1
ATOM 759 C CA . PHE A 1 98 ? 1.735 -1.557 17.899 1.00 95.88 98 PHE A CA 1
ATOM 760 C C . PHE A 1 98 ? 0.282 -1.598 18.385 1.00 95.88 98 PHE A C 1
ATOM 762 O O . PHE A 1 98 ? 0.003 -1.226 19.522 1.00 95.88 98 PHE A O 1
ATOM 769 N N . ALA A 1 99 ? -0.647 -2.079 17.556 1.00 97.19 99 ALA A N 1
ATOM 770 C CA . ALA A 1 99 ? -2.050 -2.237 17.932 1.00 97.19 99 ALA A CA 1
ATOM 771 C C . ALA A 1 99 ? -2.213 -3.157 19.158 1.00 97.19 99 ALA A C 1
ATOM 773 O O . ALA A 1 99 ? -2.948 -2.818 20.086 1.00 97.19 99 ALA A O 1
ATOM 774 N N . THR A 1 100 ? -1.466 -4.265 19.199 1.00 97.38 100 THR A N 1
ATOM 775 C CA . THR A 1 100 ? -1.443 -5.207 20.332 1.00 97.38 100 THR A CA 1
ATOM 776 C C . THR A 1 100 ? -0.947 -4.536 21.613 1.00 97.38 100 THR A C 1
ATOM 778 O O . THR A 1 100 ? -1.604 -4.614 22.649 1.00 97.38 100 THR A O 1
ATOM 781 N N . GLU A 1 101 ? 0.186 -3.830 21.545 1.00 96.56 101 GLU A N 1
ATOM 782 C CA . GLU A 1 101 ? 0.786 -3.121 22.687 1.00 96.56 101 GLU A CA 1
ATOM 783 C C . GLU A 1 101 ? -0.133 -2.023 23.252 1.00 96.56 101 GLU A C 1
ATOM 785 O O . GLU A 1 101 ? -0.062 -1.704 24.437 1.00 96.56 101 GLU A O 1
ATOM 790 N N . HIS A 1 102 ? -1.041 -1.491 22.428 1.00 97.56 102 HIS A N 1
ATOM 791 C CA . HIS A 1 102 ? -2.006 -0.451 22.796 1.00 97.56 102 HIS A CA 1
ATOM 792 C C . HIS A 1 102 ? -3.424 -0.988 23.063 1.00 97.56 102 HIS A C 1
ATOM 794 O O . HIS A 1 102 ? -4.383 -0.212 23.129 1.00 97.56 102 HIS A O 1
ATOM 800 N N . GLY A 1 103 ? -3.554 -2.303 23.266 1.00 96.56 103 GLY A N 1
ATOM 801 C CA . GLY A 1 103 ? -4.762 -2.934 23.795 1.00 96.56 103 GLY A CA 1
ATOM 802 C C . GLY A 1 103 ? -5.847 -3.252 22.767 1.00 96.56 103 GLY A C 1
ATOM 803 O O . GLY A 1 103 ? -6.994 -3.461 23.163 1.00 96.56 103 GLY A O 1
ATOM 804 N N . GLU A 1 104 ? -5.529 -3.290 21.469 1.00 97.81 104 GLU A N 1
ATOM 805 C CA . GLU A 1 104 ? -6.458 -3.847 20.482 1.00 97.81 104 GLU A CA 1
ATOM 806 C C . GLU A 1 104 ? -6.582 -5.373 20.655 1.00 97.81 104 GLU A C 1
ATOM 808 O O . GLU A 1 104 ? -5.576 -6.061 20.852 1.00 97.81 104 GLU A O 1
ATOM 813 N N . PRO A 1 105 ? -7.800 -5.936 20.581 1.00 97.44 105 PRO A N 1
ATOM 814 C CA . PRO A 1 105 ? -8.014 -7.369 20.719 1.00 97.44 105 PRO A CA 1
ATOM 815 C C . PRO A 1 105 ? -7.516 -8.143 19.482 1.00 97.44 105 PRO A C 1
ATOM 817 O O . PRO A 1 105 ? -7.471 -7.586 18.379 1.00 97.44 105 PRO A O 1
ATOM 820 N N . PRO A 1 106 ? -7.228 -9.454 19.610 1.00 97.56 106 PRO A N 1
ATOM 821 C CA . PRO A 1 106 ? -6.734 -10.282 18.503 1.00 97.56 106 PRO A CA 1
ATOM 822 C C . PRO A 1 106 ? -7.613 -10.260 17.245 1.00 97.56 106 PRO A C 1
ATOM 824 O O . PRO A 1 106 ? -7.102 -10.309 16.133 1.00 97.56 106 PRO A O 1
ATOM 827 N N . GLU A 1 107 ? -8.933 -10.130 17.406 1.00 97.31 107 GLU A N 1
ATOM 828 C CA . GLU A 1 107 ? -9.889 -10.022 16.294 1.00 97.31 107 GLU A CA 1
ATOM 829 C C . GLU A 1 107 ? -9.690 -8.771 15.417 1.00 97.31 107 GLU A C 1
ATOM 831 O O . GLU A 1 107 ? -10.083 -8.786 14.252 1.00 97.31 107 GLU A O 1
ATOM 836 N N . ILE A 1 108 ? -9.061 -7.719 15.957 1.00 98.00 108 ILE A N 1
ATOM 837 C CA . ILE A 1 108 ? -8.683 -6.493 15.239 1.00 98.00 108 ILE A CA 1
ATOM 838 C C . ILE A 1 108 ? -7.234 -6.571 14.758 1.00 98.00 108 ILE A C 1
ATOM 840 O O . ILE A 1 108 ? -6.934 -6.175 13.633 1.00 98.00 108 ILE A O 1
ATOM 844 N N . VAL A 1 109 ? -6.339 -7.100 15.594 1.00 98.19 109 VAL A N 1
ATOM 845 C CA . VAL A 1 109 ? -4.905 -7.213 15.293 1.00 98.19 109 VAL A CA 1
ATOM 846 C C . VAL A 1 109 ? -4.644 -8.172 14.131 1.00 98.19 109 VAL A C 1
ATOM 848 O O . VAL A 1 109 ? -3.858 -7.850 13.244 1.00 98.19 109 VAL A O 1
ATOM 851 N N . HIS A 1 110 ? -5.305 -9.331 14.097 1.00 97.94 110 HIS A N 1
ATOM 852 C CA . HIS A 1 110 ? -5.047 -10.360 13.085 1.00 97.94 110 HIS A CA 1
ATOM 853 C C . HIS A 1 110 ? -5.299 -9.870 11.644 1.00 97.94 110 HIS A C 1
ATOM 855 O O . HIS A 1 110 ? -4.413 -10.013 10.803 1.00 97.94 110 HIS A O 1
ATOM 861 N N . PRO A 1 111 ? -6.436 -9.217 11.318 1.00 98.19 111 PRO A N 1
ATOM 862 C CA . PRO A 1 111 ? -6.618 -8.600 10.003 1.00 98.19 111 PRO A CA 1
ATOM 863 C C . PRO A 1 111 ? -5.546 -7.563 9.637 1.00 98.19 111 PRO A C 1
ATOM 865 O O . PRO A 1 111 ? -5.186 -7.453 8.468 1.00 98.19 111 PRO A O 1
ATOM 868 N N . VAL A 1 112 ? -5.024 -6.818 10.620 1.00 97.81 112 VAL A N 1
ATOM 869 C CA . VAL A 1 112 ? -3.929 -5.854 10.418 1.00 97.81 112 VAL A CA 1
ATOM 870 C C . VAL A 1 112 ? -2.622 -6.579 10.104 1.00 97.81 112 VAL A C 1
ATOM 872 O O . VAL A 1 112 ? -1.909 -6.145 9.214 1.00 97.81 112 VAL A O 1
ATOM 875 N N . ALA A 1 113 ? -2.311 -7.698 10.757 1.00 95.94 113 ALA A N 1
ATOM 876 C CA . ALA A 1 113 ? -1.106 -8.478 10.457 1.00 95.94 113 ALA A CA 1
ATOM 877 C C . ALA A 1 113 ? -1.181 -9.179 9.087 1.00 95.94 113 ALA A C 1
ATOM 879 O O . ALA A 1 113 ? -0.193 -9.261 8.361 1.00 95.94 113 ALA A O 1
ATOM 880 N N . ALA A 1 114 ? -2.366 -9.671 8.719 1.00 95.75 114 ALA A N 1
ATOM 881 C CA . ALA A 1 114 ? -2.539 -10.579 7.590 1.00 95.75 114 ALA A CA 1
ATOM 882 C C . ALA A 1 114 ? -2.863 -9.902 6.244 1.00 95.75 114 ALA A C 1
ATOM 884 O O . ALA A 1 114 ? -2.878 -10.583 5.219 1.00 95.75 114 ALA A O 1
ATOM 885 N N . HIS A 1 115 ? 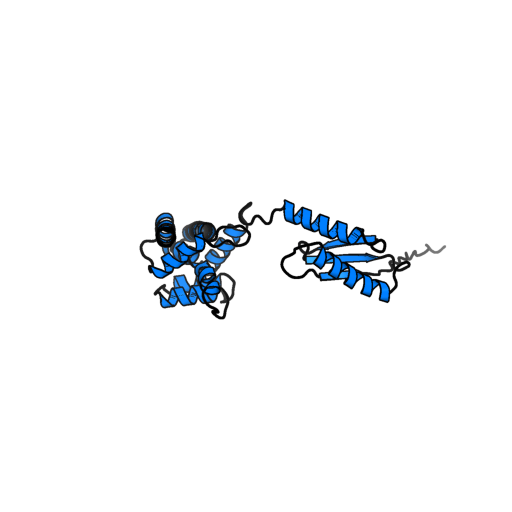-3.133 -8.589 6.194 1.00 95.56 115 HIS A N 1
ATOM 886 C CA . HIS A 1 115 ? -3.645 -7.947 4.968 1.00 95.56 115 HIS A CA 1
ATOM 887 C C . HIS A 1 115 ? -2.675 -7.974 3.769 1.00 95.56 115 HIS A C 1
ATOM 889 O O . HIS A 1 115 ? -3.124 -7.899 2.627 1.00 95.56 115 HIS A O 1
ATOM 895 N N . HIS A 1 116 ? -1.373 -8.159 4.008 1.00 91.62 116 HIS A N 1
ATOM 896 C CA . HIS A 1 116 ? -0.358 -8.390 2.971 1.00 91.62 116 HIS A CA 1
ATOM 897 C C . HIS A 1 116 ? 0.162 -9.837 2.904 1.00 91.62 116 HIS A C 1
ATOM 899 O O . HIS A 1 1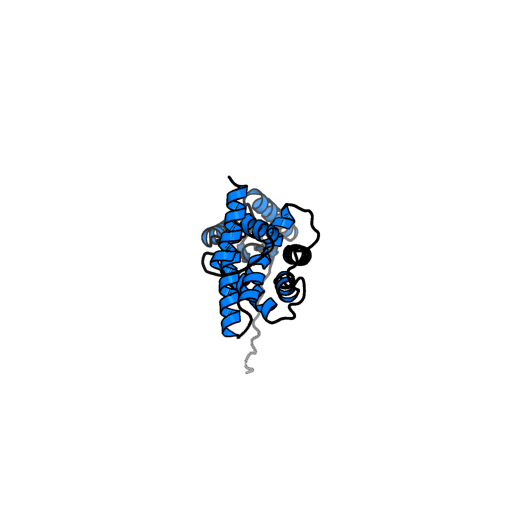16 ? 1.118 -10.112 2.185 1.00 91.62 116 HIS A O 1
ATOM 905 N N . ASN A 1 117 ? -0.500 -10.779 3.585 1.00 87.62 117 ASN A N 1
ATOM 906 C CA . ASN A 1 117 ? -0.087 -12.181 3.733 1.00 87.62 117 ASN A CA 1
ATOM 907 C C . ASN A 1 117 ? 1.263 -12.388 4.449 1.00 87.62 117 ASN A C 1
ATOM 909 O O . ASN A 1 117 ? 1.872 -13.446 4.293 1.00 87.62 117 ASN A O 1
ATOM 913 N N . ASP A 1 118 ? 1.725 -11.420 5.248 1.00 86.19 118 ASP A N 1
ATOM 914 C CA . ASP A 1 118 ? 2.865 -11.625 6.158 1.00 86.19 118 ASP A CA 1
ATOM 915 C C . ASP A 1 118 ? 2.541 -12.689 7.219 1.00 86.19 118 ASP A C 1
ATOM 917 O O . ASP A 1 118 ? 3.376 -13.521 7.570 1.00 86.19 118 ASP A O 1
ATOM 921 N N . GLU A 1 119 ? 1.288 -12.694 7.676 1.00 89.06 119 GLU A N 1
ATOM 922 C CA . GLU A 1 119 ? 0.659 -13.809 8.372 1.00 89.06 119 GLU A CA 1
ATOM 923 C C . GLU A 1 119 ? -0.457 -14.392 7.487 1.00 89.06 119 GLU A C 1
ATOM 925 O O . GLU A 1 119 ? -1.199 -13.624 6.863 1.00 89.06 119 GLU A O 1
ATOM 930 N N . PRO A 1 120 ? -0.628 -15.727 7.420 1.00 91.31 120 PRO A N 1
ATOM 931 C CA . PRO A 1 120 ? -1.734 -16.322 6.683 1.00 91.31 120 PRO A CA 1
ATOM 932 C C . PRO A 1 120 ? -3.097 -15.811 7.192 1.00 91.31 120 PRO A C 1
ATOM 934 O O . PRO A 1 120 ? -3.406 -15.948 8.381 1.00 91.31 120 PRO A O 1
ATOM 937 N N . PRO A 1 121 ? -3.961 -15.258 6.321 1.00 94.06 121 PRO A N 1
ATOM 938 C CA . PRO A 1 121 ? -5.293 -14.825 6.726 1.00 94.06 121 PRO A CA 1
ATOM 939 C C . PRO A 1 121 ? -6.141 -16.035 7.151 1.00 94.06 121 PRO A C 1
ATOM 941 O O . PRO A 1 121 ? -6.566 -16.839 6.328 1.00 94.06 121 PRO A O 1
ATOM 944 N N . SER A 1 122 ? -6.384 -16.167 8.457 1.00 95.62 122 SER A N 1
ATOM 945 C CA . SER A 1 122 ? -7.146 -17.268 9.065 1.00 95.62 122 SER A CA 1
ATOM 946 C C . SER A 1 122 ? -8.625 -16.949 9.325 1.00 95.62 122 SER A C 1
ATOM 948 O O . SER A 1 122 ? -9.389 -17.829 9.719 1.00 95.62 122 SER A O 1
ATOM 950 N N . THR A 1 123 ? -9.056 -15.700 9.110 1.00 96.94 123 THR A N 1
ATOM 951 C CA . THR A 1 123 ? -10.432 -15.249 9.364 1.00 96.94 123 THR A CA 1
ATOM 952 C C . THR A 1 123 ? -11.041 -14.582 8.136 1.00 96.94 123 THR A C 1
ATOM 954 O O . THR A 1 123 ? -10.350 -13.942 7.343 1.00 96.94 123 THR A O 1
ATOM 957 N N . ALA A 1 124 ? -12.371 -14.660 8.009 1.00 97.00 124 ALA A N 1
ATOM 958 C CA . ALA A 1 124 ? -13.098 -13.940 6.963 1.00 97.00 124 ALA A CA 1
ATOM 959 C C . ALA A 1 124 ? -12.804 -12.431 7.005 1.00 97.00 124 ALA A C 1
ATOM 961 O O . ALA A 1 124 ? -12.675 -11.797 5.962 1.00 97.00 124 ALA A O 1
ATOM 962 N N . LEU A 1 125 ? -12.627 -11.861 8.203 1.00 98.12 125 LEU A N 1
ATOM 963 C CA . LEU A 1 125 ? -12.345 -10.438 8.350 1.00 98.12 125 LEU A CA 1
ATOM 964 C C . LEU A 1 125 ? -10.964 -10.060 7.800 1.00 98.12 125 LEU A C 1
ATOM 966 O O . LEU A 1 125 ? -10.846 -9.016 7.166 1.00 98.12 125 LEU A O 1
ATOM 970 N N . ALA A 1 126 ? -9.943 -10.903 7.981 1.00 97.94 126 ALA A N 1
ATOM 971 C CA . ALA A 1 126 ? -8.630 -10.673 7.378 1.00 97.94 126 ALA A CA 1
ATOM 972 C C . ALA A 1 126 ? -8.719 -10.594 5.847 1.00 97.94 126 ALA A C 1
ATOM 974 O O . ALA A 1 126 ? -8.174 -9.673 5.239 1.00 97.94 126 ALA A O 1
ATOM 975 N N . HIS A 1 127 ? -9.492 -11.494 5.231 1.00 98.00 127 HIS A N 1
ATOM 976 C CA . HIS A 1 127 ? -9.757 -11.434 3.795 1.00 98.00 127 HIS A CA 1
ATOM 977 C C . HIS A 1 127 ? -10.530 -10.176 3.387 1.00 98.00 127 HIS A C 1
ATOM 979 O O . HIS A 1 127 ? -10.211 -9.582 2.360 1.00 98.00 127 HIS A O 1
ATOM 985 N N . LEU A 1 128 ? -11.515 -9.736 4.178 1.00 98.25 128 LEU A N 1
ATOM 986 C CA . LEU A 1 128 ? -12.260 -8.507 3.890 1.00 98.25 128 LEU A CA 1
ATOM 987 C C . LEU A 1 128 ? -11.390 -7.252 3.980 1.00 98.25 128 LEU A C 1
ATOM 989 O O . LEU A 1 128 ? -11.551 -6.358 3.153 1.00 98.25 128 LEU A O 1
ATOM 993 N N . VAL A 1 129 ? -10.474 -7.174 4.951 1.00 98.50 129 VAL A N 1
ATOM 994 C CA . VAL A 1 129 ? -9.536 -6.047 5.066 1.00 98.50 129 VAL A CA 1
ATOM 995 C C . VAL A 1 129 ? -8.605 -6.008 3.855 1.00 98.50 129 VAL A C 1
ATOM 997 O O . VAL A 1 129 ? -8.504 -4.961 3.221 1.00 98.50 129 VAL A O 1
ATOM 1000 N N . ALA A 1 130 ? -8.015 -7.145 3.470 1.00 97.50 130 ALA A N 1
ATOM 1001 C CA . ALA A 1 130 ? -7.171 -7.235 2.275 1.00 97.50 130 ALA A CA 1
ATOM 1002 C C . ALA A 1 130 ? -7.941 -6.883 0.986 1.00 97.50 130 ALA A C 1
ATOM 1004 O O . ALA A 1 130 ? -7.446 -6.152 0.130 1.00 97.50 130 ALA A O 1
ATOM 1005 N N . ALA A 1 131 ? -9.184 -7.358 0.856 1.00 97.44 131 ALA A N 1
ATOM 1006 C CA . ALA A 1 131 ? -10.041 -7.024 -0.278 1.00 97.44 131 ALA A CA 1
ATOM 1007 C C . ALA A 1 131 ? -10.387 -5.527 -0.314 1.00 97.44 131 ALA A C 1
ATOM 1009 O O . ALA A 1 131 ? -10.361 -4.916 -1.379 1.00 97.44 131 ALA A O 1
ATOM 1010 N N . ALA A 1 132 ? -10.690 -4.921 0.835 1.00 98.00 132 ALA A N 1
ATOM 1011 C CA . ALA A 1 132 ? -11.005 -3.500 0.927 1.00 98.00 132 ALA A CA 1
ATOM 1012 C C . ALA A 1 132 ? -9.796 -2.610 0.595 1.00 98.00 132 ALA A C 1
ATOM 1014 O O . ALA A 1 132 ? -9.970 -1.616 -0.111 1.00 98.00 132 ALA A O 1
ATOM 1015 N N . ASP A 1 133 ? -8.594 -2.982 1.050 1.00 96.69 133 ASP A N 1
ATOM 1016 C CA . ASP A 1 133 ? -7.336 -2.318 0.680 1.00 96.69 133 ASP A CA 1
ATOM 1017 C C . ASP A 1 133 ? -7.127 -2.364 -0.842 1.00 96.69 133 ASP A C 1
ATOM 1019 O O . ASP A 1 133 ? -6.999 -1.325 -1.501 1.00 96.69 133 ASP A O 1
ATOM 1023 N N . ALA A 1 134 ? -7.228 -3.561 -1.431 1.00 93.69 134 ALA A N 1
ATOM 1024 C CA . ALA A 1 134 ? -7.095 -3.744 -2.873 1.00 93.69 134 ALA A CA 1
ATOM 1025 C C . ALA A 1 134 ? -8.118 -2.912 -3.668 1.00 93.69 134 ALA A C 1
ATOM 1027 O O . ALA A 1 134 ? -7.753 -2.254 -4.644 1.00 93.69 134 ALA A O 1
ATOM 1028 N N . LEU A 1 135 ? -9.385 -2.886 -3.239 1.00 94.31 135 LEU A N 1
ATOM 1029 C CA . LEU A 1 135 ? -10.443 -2.100 -3.882 1.00 94.31 135 LEU A CA 1
ATOM 1030 C C . LEU A 1 135 ? -10.188 -0.590 -3.782 1.00 94.31 135 LEU A C 1
ATOM 1032 O O . LEU A 1 135 ? -10.336 0.120 -4.779 1.00 94.31 135 LEU A O 1
ATOM 1036 N N . SER A 1 136 ? -9.768 -0.097 -2.612 1.00 94.69 136 SER A N 1
ATOM 1037 C CA . SER A 1 136 ? -9.415 1.317 -2.430 1.00 94.69 136 SER A CA 1
ATOM 1038 C C . SER A 1 136 ? -8.220 1.726 -3.296 1.00 94.69 136 SER A C 1
ATOM 1040 O O . SER A 1 136 ? -8.191 2.840 -3.821 1.00 94.69 136 SER A O 1
ATOM 1042 N N . GLY A 1 137 ? -7.241 0.836 -3.479 1.00 87.50 137 GLY A N 1
ATOM 1043 C CA . GLY A 1 137 ? -6.085 1.072 -4.345 1.00 87.50 137 GLY A CA 1
ATOM 1044 C C . GLY A 1 137 ? -6.390 0.979 -5.845 1.00 87.50 137 GLY A C 1
ATOM 1045 O O . GLY A 1 137 ? -5.758 1.679 -6.635 1.00 87.50 137 GLY A O 1
ATOM 1046 N N . ALA A 1 138 ? -7.348 0.137 -6.240 1.00 85.94 138 ALA A N 1
ATOM 1047 C CA . ALA A 1 138 ? -7.684 -0.135 -7.639 1.00 85.94 138 ALA A CA 1
ATOM 1048 C C . ALA A 1 138 ? -8.746 0.807 -8.233 1.00 85.94 138 ALA A C 1
ATOM 1050 O O . ALA A 1 138 ? -8.956 0.789 -9.449 1.00 85.94 138 ALA A O 1
ATOM 1051 N N . ARG A 1 139 ? -9.434 1.625 -7.419 1.00 83.56 139 ARG A N 1
ATOM 1052 C CA . ARG A 1 139 ? -10.459 2.552 -7.933 1.00 83.56 139 ARG A CA 1
ATOM 1053 C C . ARG A 1 139 ? -9.853 3.503 -8.985 1.00 83.56 139 ARG A C 1
ATOM 1055 O O . ARG A 1 139 ? -8.752 4.025 -8.774 1.00 83.56 139 ARG A O 1
ATOM 1062 N N . PRO A 1 140 ? -10.555 3.787 -10.098 1.00 74.12 140 PRO A N 1
ATOM 1063 C CA . PRO A 1 140 ? -10.066 4.725 -11.103 1.00 74.12 140 PRO A CA 1
ATOM 1064 C C . PRO A 1 140 ? -9.683 6.072 -10.474 1.00 74.12 140 PRO A C 1
ATOM 1066 O O . PRO A 1 140 ? -10.496 6.714 -9.813 1.00 74.12 140 PRO A O 1
ATOM 1069 N N . GLY A 1 141 ? -8.425 6.482 -10.647 1.00 70.00 141 GLY A N 1
ATOM 1070 C CA . GLY A 1 141 ? -7.893 7.725 -10.083 1.00 70.00 141 GLY A CA 1
ATOM 1071 C C . GLY A 1 141 ? -7.384 7.664 -8.632 1.00 70.00 141 GLY A C 1
ATOM 1072 O O . GLY A 1 141 ? -6.887 8.688 -8.171 1.00 70.00 141 GLY A O 1
ATOM 1073 N N . ALA A 1 142 ? -7.448 6.523 -7.918 1.00 67.25 142 ALA A N 1
ATOM 1074 C CA . ALA A 1 142 ? -6.821 6.364 -6.588 1.00 67.25 142 ALA A CA 1
ATOM 1075 C C . ALA A 1 142 ? -5.311 6.522 -6.656 1.00 67.25 142 ALA A C 1
ATOM 1077 O O . ALA A 1 142 ? -4.722 7.364 -5.984 1.00 67.25 142 ALA A O 1
ATOM 1078 N N . ARG A 1 143 ? -4.708 5.654 -7.462 1.00 70.38 143 ARG A N 1
ATOM 1079 C CA . ARG A 1 143 ? -3.288 5.624 -7.723 1.00 70.38 143 ARG A CA 1
ATOM 1080 C C . ARG A 1 143 ? -3.128 6.185 -9.115 1.00 70.38 143 ARG A C 1
ATOM 1082 O O . ARG A 1 143 ? -3.222 5.455 -10.097 1.00 70.38 143 ARG A O 1
ATOM 1089 N N . ARG A 1 144 ? -2.965 7.506 -9.210 1.00 53.00 144 ARG A N 1
ATOM 1090 C CA . ARG A 1 144 ? -2.470 8.125 -10.439 1.00 53.00 144 ARG A CA 1
ATOM 1091 C C . ARG A 1 144 ? -0.995 7.743 -10.568 1.00 53.00 144 ARG A C 1
ATOM 1093 O O . ARG A 1 144 ? -0.114 8.574 -10.406 1.00 53.00 144 ARG A O 1
ATOM 1100 N N . GLU A 1 145 ? -0.718 6.485 -10.898 1.00 49.75 145 GLU A N 1
ATOM 1101 C CA . GLU A 1 145 ? 0.258 6.304 -11.962 1.00 49.75 145 GLU A CA 1
ATOM 1102 C C . GLU A 1 145 ? -0.431 6.895 -13.184 1.00 49.75 145 GLU A C 1
ATOM 1104 O O . GLU A 1 145 ? -1.425 6.370 -13.684 1.00 49.75 145 GLU A O 1
ATOM 1109 N N . THR A 1 146 ? -0.027 8.111 -13.528 1.00 50.69 146 THR A N 1
ATOM 1110 C CA . THR A 1 146 ? -0.492 8.838 -14.697 1.00 50.69 146 THR A CA 1
ATOM 1111 C C . THR A 1 146 ? -0.429 7.870 -15.878 1.00 50.69 146 THR A C 1
ATOM 1113 O O . THR A 1 146 ? 0.652 7.482 -16.303 1.00 50.69 146 THR A O 1
ATOM 1116 N N . LEU A 1 147 ? -1.582 7.431 -16.391 1.00 48.66 147 LEU A N 1
ATOM 1117 C CA . LEU A 1 147 ? -1.632 6.674 -17.646 1.00 48.66 147 LEU A CA 1
ATOM 1118 C C . LEU A 1 147 ? -0.884 7.438 -18.757 1.00 48.66 147 LEU A C 1
ATOM 1120 O O . LEU A 1 147 ? -0.262 6.809 -19.607 1.00 48.66 147 LEU A O 1
ATOM 1124 N N . GLU A 1 148 ? -0.867 8.776 -18.670 1.00 47.94 148 GLU A N 1
ATOM 1125 C CA . GLU A 1 148 ? 0.034 9.672 -19.411 1.00 47.94 148 GLU A CA 1
ATOM 1126 C C . GLU A 1 148 ? 1.513 9.358 -19.141 1.00 47.94 148 GLU A C 1
ATOM 1128 O O . GLU A 1 148 ? 2.159 8.839 -20.033 1.00 47.94 148 GLU A O 1
ATOM 1133 N N . SER A 1 149 ? 2.042 9.526 -17.924 1.00 61.41 149 SER A N 1
ATOM 1134 C CA . SER A 1 149 ? 3.449 9.217 -17.594 1.00 61.41 149 SER A CA 1
ATOM 1135 C C . SER A 1 149 ? 3.872 7.775 -17.882 1.00 61.41 149 SER A C 1
ATOM 1137 O O . SER A 1 149 ? 5.046 7.518 -18.115 1.00 61.41 149 SER A O 1
ATOM 1139 N N . PHE A 1 150 ? 2.956 6.805 -17.809 1.00 64.12 150 PHE A N 1
ATOM 1140 C CA . PHE A 1 150 ? 3.250 5.432 -18.213 1.00 64.12 150 PHE A CA 1
ATOM 1141 C C . PHE A 1 150 ? 3.435 5.335 -19.728 1.00 64.12 150 PHE A C 1
ATOM 1143 O O . PHE A 1 150 ? 4.429 4.769 -20.173 1.00 64.12 150 PHE A O 1
ATOM 1150 N N . SER A 1 151 ? 2.505 5.902 -20.500 1.00 72.44 151 SER A N 1
ATOM 1151 C CA . SER A 1 151 ? 2.586 5.915 -21.965 1.00 72.44 151 SER A CA 1
ATOM 1152 C C . SER A 1 151 ? 3.797 6.720 -22.428 1.00 72.44 151 SER A C 1
ATOM 1154 O O . SER A 1 151 ? 4.600 6.202 -23.188 1.00 72.44 151 SER A O 1
ATOM 1156 N N . GLU A 1 152 ? 4.016 7.905 -21.858 1.00 76.50 152 GLU A N 1
ATOM 1157 C CA . GLU A 1 152 ? 5.191 8.749 -22.096 1.00 76.50 152 GLU A CA 1
ATOM 1158 C C . GLU A 1 152 ? 6.494 8.025 -21.744 1.00 76.50 152 GLU A C 1
ATOM 1160 O O . GLU A 1 152 ? 7.475 8.136 -22.468 1.00 76.50 152 GLU A O 1
ATOM 1165 N N . ARG A 1 153 ? 6.526 7.238 -20.659 1.00 78.38 153 ARG A N 1
ATOM 1166 C CA . ARG A 1 153 ? 7.711 6.446 -20.301 1.00 78.38 153 ARG A CA 1
ATOM 1167 C C . ARG A 1 153 ? 7.945 5.296 -21.271 1.00 78.38 153 ARG A C 1
ATOM 1169 O O . ARG A 1 153 ? 9.094 5.009 -21.590 1.00 78.38 153 ARG A O 1
ATOM 1176 N N . VAL A 1 154 ? 6.889 4.607 -21.698 1.00 84.94 154 VAL A N 1
ATOM 1177 C CA . VAL A 1 154 ? 6.992 3.539 -22.702 1.00 84.94 154 VAL A CA 1
ATOM 1178 C C . VAL A 1 154 ? 7.475 4.123 -24.027 1.00 84.94 154 VAL A C 1
ATOM 1180 O O . VAL A 1 154 ? 8.416 3.585 -24.598 1.00 84.94 154 VAL A O 1
ATOM 1183 N N . GLU A 1 155 ? 6.910 5.250 -24.456 1.00 86.44 155 GLU A N 1
ATOM 1184 C CA . GLU A 1 155 ? 7.314 5.977 -25.661 1.00 86.44 155 GLU A CA 1
ATOM 1185 C C . GLU A 1 155 ? 8.758 6.487 -25.563 1.00 86.44 155 GLU A C 1
ATOM 1187 O O . GLU A 1 155 ? 9.524 6.323 -26.507 1.00 86.44 155 GLU A O 1
ATOM 1192 N N . ALA A 1 156 ? 9.171 7.037 -24.418 1.00 88.38 156 ALA A N 1
ATOM 1193 C CA . ALA A 1 156 ? 10.545 7.485 -24.195 1.00 88.38 156 ALA A CA 1
ATOM 1194 C C . ALA A 1 156 ? 11.544 6.316 -24.202 1.00 88.38 156 ALA A C 1
ATOM 1196 O O . ALA A 1 156 ? 12.594 6.411 -24.835 1.00 88.38 156 ALA A O 1
ATOM 1197 N N . LEU A 1 157 ? 11.211 5.193 -23.550 1.00 90.94 157 LEU A N 1
ATOM 1198 C CA . LEU A 1 157 ? 12.018 3.968 -23.606 1.00 90.94 157 LEU A CA 1
ATOM 1199 C C . LEU A 1 157 ? 12.135 3.453 -25.042 1.00 90.94 157 LEU A C 1
ATOM 1201 O O . LEU A 1 157 ? 13.225 3.078 -25.472 1.00 90.94 157 LEU A O 1
ATOM 1205 N N . GLU A 1 158 ? 11.030 3.444 -25.788 1.00 89.75 158 GLU A N 1
ATOM 1206 C CA . GLU A 1 158 ? 11.025 3.022 -27.186 1.00 89.75 158 GLU A CA 1
ATOM 1207 C C . GLU A 1 158 ? 11.892 3.939 -28.050 1.00 89.75 158 GLU A C 1
ATOM 1209 O O . GLU A 1 158 ? 12.702 3.445 -28.831 1.00 89.75 158 GLU A O 1
ATOM 1214 N N . ALA A 1 159 ? 11.783 5.256 -27.861 1.00 90.88 159 ALA A N 1
ATOM 1215 C CA . ALA A 1 159 ? 12.558 6.252 -28.589 1.00 90.88 159 ALA A CA 1
ATOM 1216 C C . ALA A 1 159 ? 14.068 6.113 -28.343 1.00 90.88 159 ALA A C 1
ATOM 1218 O O . ALA A 1 159 ? 14.839 6.133 -29.303 1.00 90.88 159 ALA A O 1
ATOM 1219 N N . ILE A 1 160 ? 14.494 5.907 -27.090 1.00 93.00 160 ILE A N 1
ATOM 1220 C CA . ILE A 1 160 ? 15.908 5.659 -26.759 1.00 93.00 160 ILE A CA 1
ATOM 1221 C C . ILE A 1 160 ? 16.399 4.389 -27.451 1.00 93.00 160 ILE A C 1
ATOM 1223 O O . ILE A 1 160 ? 17.465 4.397 -28.060 1.00 93.00 160 ILE A O 1
ATOM 1227 N N . CYS A 1 161 ? 15.615 3.307 -27.410 1.00 92.75 161 CYS A N 1
ATOM 1228 C CA . CYS A 1 161 ? 16.003 2.048 -28.041 1.00 92.75 161 CYS A CA 1
ATOM 1229 C C . CYS A 1 161 ? 16.096 2.168 -29.569 1.00 92.75 161 CYS A C 1
ATOM 1231 O O . CYS A 1 161 ? 17.034 1.651 -30.166 1.00 9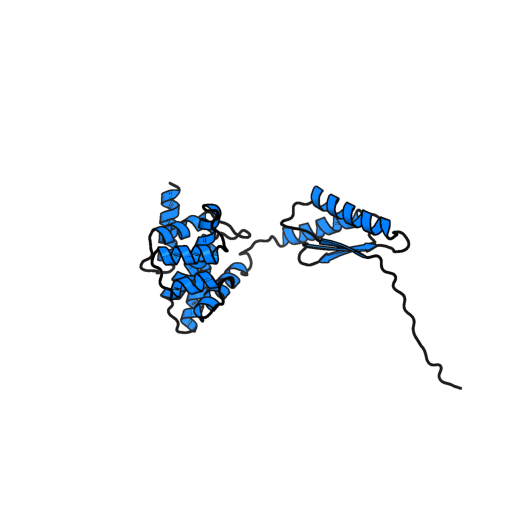2.75 161 CYS A O 1
ATOM 1233 N N . GLN A 1 162 ? 15.145 2.856 -30.206 1.00 89.75 162 GLN A N 1
ATOM 1234 C CA . GLN A 1 162 ? 15.124 3.060 -31.658 1.00 89.75 162 GLN A CA 1
ATOM 1235 C C . GLN A 1 162 ? 16.200 4.041 -32.155 1.00 89.75 162 GLN A C 1
ATOM 1237 O O . GLN A 1 162 ? 16.459 4.096 -33.356 1.00 89.75 162 GLN A O 1
ATOM 1242 N N . ALA A 1 163 ? 16.842 4.806 -31.266 1.00 92.00 163 ALA A N 1
ATOM 1243 C CA . ALA A 1 163 ? 17.954 5.685 -31.629 1.00 92.00 163 ALA A CA 1
ATOM 1244 C C . ALA A 1 163 ? 19.249 4.918 -31.964 1.00 92.00 163 ALA A C 1
ATOM 1246 O O . ALA A 1 163 ? 20.141 5.482 -32.602 1.00 92.00 163 ALA A O 1
ATOM 1247 N N . PHE A 1 164 ? 19.356 3.649 -31.559 1.00 91.00 164 PHE A N 1
ATOM 1248 C CA . PHE A 1 164 ? 20.460 2.762 -31.928 1.00 91.00 164 PHE A CA 1
ATOM 1249 C C . PHE A 1 164 ? 20.186 2.146 -33.302 1.00 91.00 164 PHE A C 1
ATOM 1251 O O . PHE A 1 164 ? 19.168 1.485 -33.508 1.00 91.00 164 PHE A O 1
ATOM 1258 N N . GLY A 1 165 ? 21.094 2.356 -34.258 1.00 86.94 165 GLY A N 1
ATOM 1259 C CA . GLY A 1 165 ? 20.896 1.943 -35.653 1.00 86.94 165 GLY A CA 1
ATOM 1260 C C . GLY A 1 165 ? 20.852 0.424 -35.851 1.00 86.94 165 GLY A C 1
ATOM 1261 O O . GLY A 1 165 ? 20.326 -0.066 -36.849 1.00 86.94 165 GLY A O 1
ATOM 1262 N N . GLU A 1 166 ? 21.386 -0.322 -34.892 1.00 87.62 166 GLU A N 1
ATOM 1263 C CA . GLU A 1 166 ? 21.452 -1.777 -34.847 1.00 87.62 166 GLU A CA 1
ATOM 1264 C C . GLU A 1 166 ? 20.115 -2.422 -34.438 1.00 87.62 166 GLU A C 1
ATOM 1266 O O . GLU A 1 166 ? 19.891 -3.616 -34.676 1.00 87.62 166 GLU A O 1
ATOM 1271 N N . VAL A 1 167 ? 19.212 -1.644 -33.831 1.00 92.56 167 VAL A N 1
ATOM 1272 C CA . VAL A 1 167 ? 17.925 -2.112 -33.309 1.00 92.56 167 VAL A CA 1
ATOM 1273 C C . VAL A 1 167 ? 16.890 -2.180 -34.430 1.00 92.56 167 VAL A C 1
ATOM 1275 O O . VAL A 1 167 ? 16.462 -1.168 -34.974 1.00 92.56 167 VAL A O 1
ATOM 1278 N N . GLN A 1 168 ? 16.418 -3.388 -34.750 1.00 90.88 168 GLN A N 1
ATOM 1279 C CA . GLN A 1 168 ? 15.308 -3.578 -35.693 1.00 90.88 168 GLN A CA 1
ATOM 1280 C C . GLN A 1 168 ? 13.943 -3.416 -35.027 1.00 90.88 168 GLN A C 1
ATOM 1282 O O . GLN A 1 168 ? 12.991 -2.949 -35.652 1.00 90.88 168 GLN A O 1
ATOM 1287 N N . LYS A 1 169 ? 13.821 -3.866 -33.775 1.00 91.12 169 LYS A N 1
ATOM 1288 C CA . LYS A 1 169 ? 12.569 -3.803 -33.020 1.00 91.12 169 LYS A CA 1
ATOM 1289 C C . LYS A 1 169 ? 12.843 -3.731 -31.527 1.00 91.12 169 LYS A C 1
ATOM 1291 O O . LYS A 1 169 ? 13.619 -4.529 -31.008 1.00 91.12 169 LYS A O 1
ATOM 1296 N N . ALA A 1 170 ? 12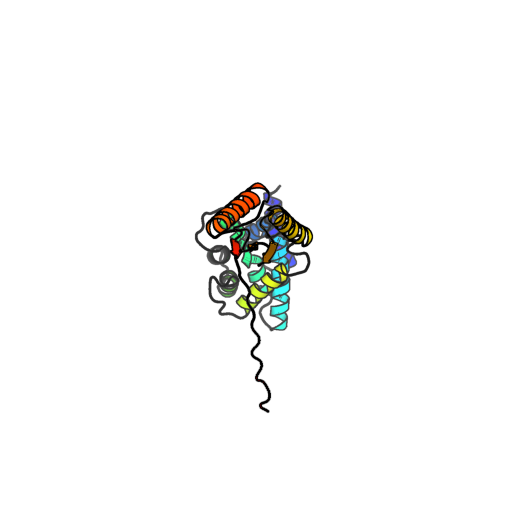.135 -2.842 -30.840 1.00 93.75 170 ALA A N 1
ATOM 1297 C CA . ALA A 1 170 ? 12.086 -2.783 -29.387 1.00 93.75 170 ALA A CA 1
ATOM 1298 C C . ALA A 1 170 ? 10.678 -3.154 -28.906 1.00 93.75 170 ALA A C 1
ATOM 1300 O O . ALA A 1 170 ? 9.681 -2.686 -29.450 1.00 93.75 170 ALA A O 1
ATOM 1301 N N . ALA A 1 171 ? 10.584 -4.032 -27.912 1.00 90.75 171 ALA A N 1
ATOM 1302 C CA . ALA A 1 171 ? 9.332 -4.415 -27.276 1.00 90.75 171 ALA A CA 1
ATOM 1303 C C . ALA A 1 171 ? 9.425 -4.141 -25.776 1.00 90.75 171 ALA A C 1
ATOM 1305 O O . ALA A 1 171 ? 10.180 -4.802 -25.057 1.00 90.75 171 ALA A O 1
ATOM 1306 N N . ILE A 1 172 ? 8.637 -3.176 -25.307 1.00 90.38 172 ILE A N 1
ATOM 1307 C CA . ILE A 1 172 ? 8.536 -2.847 -23.890 1.00 90.38 172 ILE A CA 1
ATOM 1308 C C . ILE A 1 172 ? 7.485 -3.750 -23.240 1.00 90.38 172 ILE A C 1
ATOM 1310 O O . ILE A 1 172 ? 6.333 -3.815 -23.665 1.00 90.38 172 ILE A O 1
ATOM 1314 N N . MET A 1 173 ? 7.893 -4.473 -22.202 1.00 82.94 173 MET A N 1
ATOM 1315 C CA . MET A 1 173 ? 7.092 -5.472 -21.501 1.00 82.94 173 MET A CA 1
ATOM 1316 C C . MET A 1 173 ? 6.953 -5.131 -20.015 1.00 82.94 173 MET A C 1
ATOM 1318 O O . MET A 1 173 ? 7.643 -4.259 -19.478 1.00 82.94 173 MET A O 1
ATOM 1322 N N . SER A 1 174 ? 6.041 -5.838 -19.339 1.00 77.56 174 SER A N 1
ATOM 1323 C CA . SER A 1 174 ? 5.912 -5.815 -17.873 1.00 77.56 174 SER A CA 1
ATOM 1324 C C . SER A 1 174 ? 5.799 -4.400 -17.290 1.00 77.56 174 SER A C 1
ATOM 1326 O O . SER A 1 174 ? 6.409 -4.082 -16.271 1.00 77.56 174 SER A O 1
ATOM 1328 N N . GLY A 1 175 ? 5.064 -3.519 -17.975 1.00 71.00 175 GLY A N 1
ATOM 1329 C CA . GLY A 1 175 ? 4.902 -2.134 -17.544 1.00 71.00 175 GLY A CA 1
ATOM 1330 C C . GLY A 1 175 ? 6.199 -1.313 -17.585 1.00 71.00 175 GLY A C 1
ATOM 1331 O O . GLY A 1 175 ? 6.443 -0.505 -16.687 1.00 71.00 175 GLY A O 1
ATOM 1332 N N . GLY A 1 176 ? 7.059 -1.532 -18.583 1.00 78.75 176 GLY A N 1
ATOM 1333 C CA . GLY A 1 176 ? 8.305 -0.780 -18.749 1.00 78.75 176 GLY A CA 1
ATOM 1334 C C . GLY A 1 176 ? 9.428 -1.206 -17.810 1.00 78.75 176 GLY A C 1
ATOM 1335 O O . GLY A 1 176 ? 10.305 -0.395 -17.532 1.00 78.75 176 GLY A O 1
ATOM 1336 N N . ARG A 1 177 ? 9.363 -2.426 -17.262 1.00 86.00 177 ARG A N 1
ATOM 1337 C CA . ARG A 1 177 ? 10.430 -3.030 -16.439 1.00 86.00 177 ARG A CA 1
ATOM 1338 C C 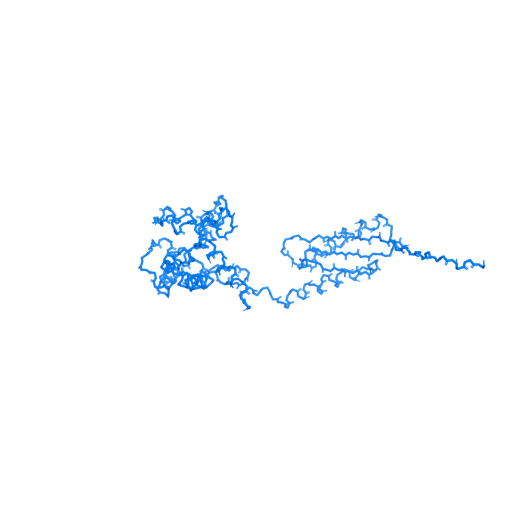. ARG A 1 177 ? 11.246 -4.078 -17.188 1.00 86.00 177 ARG A C 1
ATOM 1340 O O . ARG A 1 177 ? 12.232 -4.582 -16.660 1.00 86.00 177 ARG A O 1
ATOM 1347 N N . GLU A 1 178 ? 10.836 -4.417 -18.401 1.00 90.12 178 GLU A N 1
ATOM 1348 C CA . GLU A 1 178 ? 11.578 -5.309 -19.278 1.00 90.12 178 GLU A CA 1
ATOM 1349 C C . GLU A 1 178 ? 11.546 -4.743 -20.696 1.00 90.12 178 GLU A C 1
ATOM 1351 O O . GLU A 1 178 ? 10.486 -4.356 -21.186 1.00 90.12 178 GLU A O 1
ATOM 1356 N N . VAL A 1 179 ? 12.705 -4.689 -21.341 1.00 93.88 179 VAL A N 1
ATOM 1357 C CA . VAL A 1 179 ? 12.865 -4.248 -22.725 1.00 93.88 179 VAL A CA 1
ATOM 1358 C C . VAL A 1 179 ? 13.518 -5.376 -23.505 1.00 93.88 179 VAL A C 1
ATOM 1360 O O . VAL A 1 179 ? 14.601 -5.849 -23.155 1.00 93.88 179 VAL A O 1
ATOM 1363 N N . ARG A 1 180 ? 12.848 -5.821 -24.567 1.00 95.00 180 ARG A N 1
ATOM 1364 C CA . ARG A 1 180 ? 13.371 -6.833 -25.483 1.00 95.00 180 ARG A CA 1
ATOM 1365 C C . ARG A 1 180 ? 13.715 -6.205 -26.815 1.00 95.00 180 ARG A C 1
ATOM 1367 O O . ARG A 1 180 ? 12.860 -5.594 -27.451 1.00 95.00 180 ARG A O 1
ATOM 1374 N N . ILE A 1 181 ? 14.954 -6.394 -27.230 1.00 95.88 181 ILE A N 1
ATOM 1375 C CA . ILE A 1 181 ? 15.527 -5.798 -28.427 1.00 95.88 181 ILE A CA 1
ATOM 1376 C C . ILE A 1 181 ? 15.808 -6.903 -29.427 1.00 95.88 181 ILE A C 1
ATOM 1378 O O . ILE A 1 181 ? 16.407 -7.915 -29.080 1.00 95.88 181 ILE A O 1
ATOM 1382 N N . GLN A 1 182 ? 15.374 -6.713 -30.664 1.00 94.31 182 GLN A N 1
ATOM 1383 C CA . GLN A 1 182 ? 15.689 -7.592 -31.778 1.00 94.31 182 GLN A CA 1
ATOM 1384 C C . GLN A 1 182 ? 16.642 -6.871 -32.728 1.00 94.31 182 GLN A C 1
ATOM 1386 O O . GLN A 1 182 ? 16.391 -5.725 -33.106 1.00 94.31 182 GLN A O 1
ATOM 1391 N N . VAL A 1 183 ? 17.714 -7.556 -33.118 1.00 94.88 183 VAL A N 1
ATOM 1392 C CA . VAL A 1 183 ? 18.754 -7.043 -34.025 1.00 94.88 183 VAL A CA 1
ATOM 1393 C C . VAL A 1 183 ? 18.847 -7.899 -35.289 1.00 94.88 183 VAL A C 1
ATOM 1395 O O . VAL A 1 183 ? 18.444 -9.065 -35.273 1.00 94.88 183 VAL A O 1
ATOM 1398 N N . ASP A 1 184 ? 19.399 -7.352 -36.383 1.00 89.88 184 ASP A N 1
ATOM 1399 C CA . ASP A 1 184 ? 19.713 -8.179 -37.559 1.00 89.88 184 ASP A CA 1
ATOM 1400 C C . ASP A 1 184 ? 20.923 -9.075 -37.240 1.00 89.88 184 ASP A C 1
ATOM 1402 O O . ASP A 1 184 ? 22.024 -8.553 -37.036 1.00 89.88 184 ASP A O 1
ATOM 1406 N N . PRO A 1 185 ? 20.789 -10.414 -37.268 1.00 89.06 185 PRO A N 1
ATOM 1407 C CA . PRO A 1 185 ? 21.906 -11.322 -37.006 1.00 89.06 185 PRO A CA 1
ATOM 1408 C C . PRO A 1 185 ? 23.045 -11.234 -38.031 1.00 89.06 185 PRO A C 1
ATOM 1410 O O . PRO A 1 185 ? 24.103 -11.827 -37.806 1.00 89.06 185 PRO A O 1
ATOM 1413 N N . ARG A 1 186 ? 22.830 -10.555 -39.167 1.00 88.06 186 ARG A N 1
ATOM 1414 C CA . ARG A 1 186 ? 23.845 -10.303 -40.202 1.00 88.06 186 ARG A CA 1
ATOM 1415 C C . ARG A 1 186 ? 24.599 -8.992 -39.995 1.00 88.06 186 ARG A C 1
ATOM 1417 O O . ARG A 1 186 ? 25.670 -8.847 -40.573 1.00 88.06 186 ARG A O 1
ATOM 1424 N N . ALA A 1 187 ? 24.034 -8.055 -39.235 1.00 86.56 187 ALA A N 1
ATOM 1425 C CA . ALA A 1 187 ? 24.651 -6.760 -38.950 1.00 86.56 187 ALA A CA 1
ATOM 1426 C C . ALA A 1 187 ? 25.335 -6.735 -37.577 1.00 86.56 187 ALA A C 1
ATOM 1428 O O . ALA A 1 187 ? 26.343 -6.057 -37.421 1.00 86.56 187 ALA A O 1
ATOM 1429 N N . VAL A 1 188 ? 24.805 -7.492 -36.612 1.00 92.38 188 VAL A N 1
ATOM 1430 C CA . VAL A 1 188 ? 25.309 -7.567 -35.237 1.00 92.38 188 VAL A CA 1
ATOM 1431 C C . VAL A 1 188 ? 25.793 -8.988 -34.957 1.00 92.38 188 VAL A C 1
ATOM 1433 O O . VAL A 1 188 ? 25.070 -9.956 -35.225 1.00 92.38 188 VAL A O 1
ATOM 1436 N N . ASP A 1 189 ? 27.015 -9.120 -34.447 1.00 92.81 189 ASP A N 1
ATOM 1437 C CA . ASP A 1 189 ? 27.588 -10.383 -33.982 1.00 92.81 189 ASP A CA 1
ATOM 1438 C C . ASP A 1 189 ? 27.353 -10.588 -32.473 1.00 92.81 189 ASP A C 1
ATOM 1440 O O . ASP A 1 189 ? 26.640 -9.821 -31.827 1.00 92.81 189 ASP A O 1
ATOM 1444 N N . ASP A 1 190 ? 27.876 -11.675 -31.906 1.00 92.31 190 ASP A N 1
ATOM 1445 C CA . ASP A 1 190 ? 27.581 -12.024 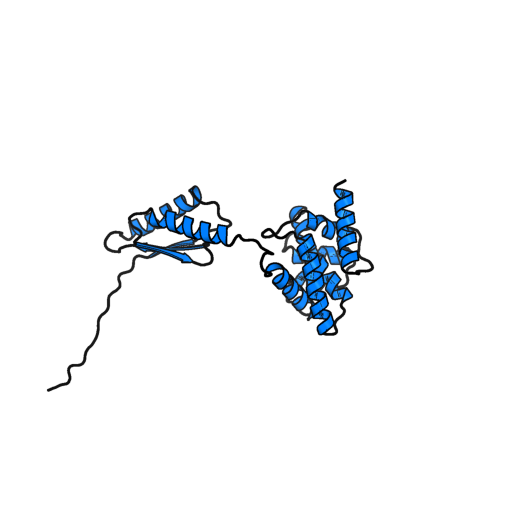-30.511 1.00 92.31 190 ASP A CA 1
ATOM 1446 C C . ASP A 1 190 ? 28.199 -11.027 -29.519 1.00 92.31 190 ASP A C 1
ATOM 1448 O O . ASP A 1 190 ? 27.575 -10.714 -28.506 1.00 92.31 190 ASP A O 1
ATOM 1452 N N . LEU A 1 191 ? 29.388 -10.494 -29.828 1.00 93.81 191 LEU A N 1
ATOM 1453 C CA . LEU A 1 191 ? 30.034 -9.470 -29.008 1.00 93.81 191 LEU A CA 1
ATOM 1454 C C . LEU A 1 191 ? 29.262 -8.149 -29.089 1.00 93.81 191 LEU A C 1
ATOM 1456 O O . LEU A 1 191 ? 28.909 -7.594 -28.052 1.00 93.81 191 LEU A O 1
ATOM 1460 N N . GLY A 1 192 ? 28.906 -7.707 -30.297 1.00 93.81 192 GLY A N 1
ATOM 1461 C CA . GLY A 1 192 ? 28.121 -6.491 -30.493 1.00 93.81 192 GLY A CA 1
ATOM 1462 C C . GLY A 1 192 ? 26.738 -6.561 -29.840 1.00 93.81 192 GLY A C 1
ATOM 1463 O O . GLY A 1 192 ? 26.229 -5.553 -29.365 1.00 93.81 192 GLY A O 1
ATOM 1464 N N . ALA A 1 193 ? 26.126 -7.747 -29.740 1.00 94.19 193 ALA A N 1
ATOM 1465 C CA . ALA A 1 193 ? 24.868 -7.916 -29.010 1.00 94.19 193 ALA A CA 1
ATOM 1466 C C . ALA A 1 193 ? 25.031 -7.733 -27.488 1.00 94.19 193 ALA A C 1
ATOM 1468 O O . ALA A 1 193 ? 24.114 -7.224 -26.838 1.00 94.19 193 ALA A O 1
ATOM 1469 N N . MET A 1 194 ? 26.173 -8.145 -26.924 1.00 94.00 194 MET A N 1
ATOM 1470 C CA . MET A 1 194 ? 26.498 -7.921 -25.512 1.00 94.00 194 MET A CA 1
ATOM 1471 C C . MET A 1 194 ? 26.748 -6.436 -25.247 1.00 94.00 194 MET A C 1
ATOM 1473 O O . MET A 1 194 ? 26.097 -5.871 -24.369 1.00 94.00 194 MET A O 1
ATOM 1477 N N . GLU A 1 195 ? 27.602 -5.801 -26.054 1.00 95.44 195 GLU A N 1
ATOM 1478 C CA . GLU A 1 195 ? 27.916 -4.367 -25.960 1.00 95.44 195 GLU A CA 1
ATOM 1479 C C . GLU A 1 195 ? 26.647 -3.514 -26.091 1.00 95.44 195 GLU A C 1
ATOM 1481 O O . GLU A 1 195 ? 26.357 -2.700 -25.219 1.00 95.44 195 GLU A O 1
ATOM 1486 N N . LEU A 1 196 ? 25.799 -3.798 -27.086 1.00 95.25 196 LEU A N 1
ATOM 1487 C CA . LEU A 1 196 ? 24.529 -3.093 -27.279 1.00 95.25 196 LEU A CA 1
ATOM 1488 C C . LEU A 1 196 ? 23.611 -3.183 -26.051 1.00 95.25 196 LEU A C 1
ATOM 1490 O O . LEU A 1 196 ? 22.893 -2.235 -25.740 1.00 95.25 196 LEU A O 1
ATOM 1494 N N . SER A 1 197 ? 23.598 -4.324 -25.355 1.00 95.00 197 SER A N 1
ATOM 1495 C CA . SER A 1 197 ? 22.769 -4.486 -24.158 1.00 95.00 197 SER A CA 1
ATOM 1496 C C . SER A 1 197 ? 23.252 -3.630 -22.983 1.00 95.00 197 SER A C 1
ATOM 1498 O O . SER A 1 197 ? 22.418 -3.117 -22.234 1.00 95.00 197 SER A O 1
ATOM 1500 N N . GLU A 1 198 ? 24.569 -3.445 -22.852 1.00 96.25 198 GLU A N 1
ATOM 1501 C CA . GLU A 1 198 ? 25.184 -2.589 -21.834 1.00 96.25 198 GLU A CA 1
ATOM 1502 C C . GLU A 1 198 ? 25.014 -1.106 -22.184 1.00 96.25 198 GLU A C 1
ATOM 1504 O O . GLU A 1 198 ? 24.585 -0.327 -21.333 1.00 96.25 198 GLU A O 1
ATOM 1509 N N . ASP A 1 199 ? 25.230 -0.730 -23.447 1.00 96.00 199 ASP A N 1
ATOM 1510 C CA . ASP A 1 199 ? 25.062 0.646 -23.928 1.00 96.00 199 ASP A CA 1
ATOM 1511 C C . ASP A 1 199 ? 23.614 1.133 -23.788 1.00 96.00 199 ASP A C 1
ATOM 1513 O O . ASP A 1 199 ? 23.360 2.257 -23.348 1.00 96.00 199 ASP A O 1
ATOM 1517 N N . LEU A 1 200 ? 22.638 0.278 -24.115 1.00 95.06 200 LEU A N 1
ATOM 1518 C CA . LEU A 1 200 ? 21.223 0.578 -23.899 1.00 95.06 200 LEU A CA 1
ATOM 1519 C C . LEU A 1 200 ? 20.899 0.751 -22.412 1.00 95.06 200 LEU A C 1
ATOM 1521 O O . LEU A 1 200 ? 20.102 1.623 -22.068 1.00 95.06 200 LEU A O 1
ATOM 1525 N N . ALA A 1 201 ? 21.495 -0.063 -21.535 1.00 94.12 201 ALA A N 1
ATOM 1526 C CA . ALA A 1 201 ? 21.283 0.048 -20.094 1.00 94.12 201 ALA A CA 1
ATOM 1527 C C . ALA A 1 201 ? 21.825 1.374 -19.561 1.00 94.12 201 ALA A C 1
ATOM 1529 O O . ALA A 1 201 ? 21.078 2.107 -18.914 1.00 94.12 201 ALA A O 1
ATOM 1530 N N . ALA A 1 202 ? 23.070 1.709 -19.907 1.00 94.62 202 ALA A N 1
ATOM 1531 C CA . ALA A 1 202 ? 23.712 2.957 -19.511 1.00 94.62 202 ALA A CA 1
ATOM 1532 C C . ALA A 1 202 ? 22.930 4.177 -20.015 1.00 94.62 202 ALA A C 1
ATOM 1534 O O . ALA A 1 202 ? 22.664 5.113 -19.266 1.00 94.62 202 ALA A O 1
ATOM 1535 N N . ARG A 1 203 ? 22.474 4.148 -21.272 1.00 93.94 203 ARG A N 1
ATOM 1536 C CA . ARG A 1 203 ? 21.734 5.271 -21.849 1.00 93.94 203 ARG A CA 1
ATOM 1537 C C . ARG A 1 203 ? 20.351 5.466 -21.231 1.00 93.94 203 ARG A C 1
ATOM 1539 O O . ARG A 1 203 ? 19.920 6.599 -21.038 1.00 93.94 203 ARG A O 1
ATOM 1546 N N . ILE A 1 204 ? 19.652 4.378 -20.912 1.00 91.25 204 ILE A N 1
ATOM 1547 C CA . ILE A 1 204 ? 18.372 4.451 -20.200 1.00 91.25 204 ILE A CA 1
ATOM 1548 C C . ILE A 1 204 ? 18.581 4.964 -18.768 1.00 91.25 204 ILE A C 1
ATOM 1550 O O . ILE A 1 204 ? 17.757 5.740 -18.293 1.00 91.25 204 ILE A O 1
ATOM 1554 N N . GLU A 1 205 ? 19.667 4.572 -18.100 1.00 89.31 205 GLU A N 1
ATOM 1555 C CA . GLU A 1 205 ? 20.027 5.069 -16.766 1.00 89.31 205 GLU A CA 1
ATOM 1556 C C . GLU A 1 205 ? 20.339 6.577 -16.767 1.00 89.31 205 GLU A C 1
ATOM 1558 O O . GLU A 1 205 ? 19.904 7.288 -15.860 1.00 89.31 205 GLU A O 1
ATOM 1563 N N . ASP A 1 206 ? 21.009 7.077 -17.810 1.00 91.25 206 ASP A N 1
ATOM 1564 C CA . ASP A 1 206 ? 21.358 8.497 -17.955 1.00 91.25 206 ASP A CA 1
ATOM 1565 C C . ASP A 1 206 ? 20.163 9.385 -18.356 1.00 91.25 206 ASP A C 1
ATOM 1567 O O . ASP A 1 206 ? 20.027 10.510 -17.866 1.00 91.25 206 ASP A O 1
ATOM 1571 N N . GLU A 1 207 ? 19.301 8.918 -19.267 1.00 87.94 207 GLU A N 1
ATOM 1572 C CA . GLU A 1 207 ? 18.248 9.749 -19.874 1.00 87.94 207 GLU A CA 1
ATOM 1573 C C . GLU A 1 207 ? 16.874 9.629 -19.187 1.00 87.94 207 GLU A C 1
ATOM 1575 O O . GLU A 1 207 ? 16.032 10.520 -19.341 1.00 87.94 207 GLU A O 1
ATOM 1580 N N . LEU A 1 208 ? 16.616 8.561 -18.423 1.00 84.06 208 LEU A N 1
ATOM 1581 C CA . LEU A 1 208 ? 15.307 8.295 -17.819 1.00 84.06 208 LEU A CA 1
ATOM 1582 C C . LEU A 1 208 ? 15.386 8.050 -16.312 1.00 84.06 208 LEU A C 1
ATOM 1584 O O . LEU A 1 208 ? 16.025 7.124 -15.828 1.00 84.06 208 LEU A O 1
ATOM 1588 N N . THR A 1 209 ? 14.574 8.789 -15.558 1.00 77.00 209 THR A N 1
ATOM 1589 C CA . THR A 1 209 ? 14.333 8.485 -14.143 1.00 77.00 209 THR A CA 1
ATOM 1590 C C . THR A 1 209 ? 13.258 7.405 -14.017 1.00 77.00 209 THR A C 1
ATOM 1592 O O . THR A 1 209 ? 12.092 7.642 -14.347 1.00 77.00 209 THR A O 1
ATOM 1595 N N . TYR A 1 210 ? 13.607 6.234 -13.480 1.00 72.12 210 TYR A N 1
ATOM 1596 C CA . TYR A 1 210 ? 12.659 5.141 -13.242 1.00 72.12 210 TYR A CA 1
ATOM 1597 C C . TYR A 1 210 ? 12.786 4.532 -11.834 1.00 72.12 210 TYR A C 1
ATOM 1599 O O . TYR A 1 210 ? 13.882 4.425 -11.286 1.00 72.12 210 TYR A O 1
ATOM 1607 N N . PRO A 1 211 ? 11.669 4.099 -11.215 1.00 61.78 211 PRO A N 1
ATOM 1608 C CA . PRO A 1 211 ? 11.715 3.387 -9.946 1.00 61.78 211 PRO A CA 1
ATOM 1609 C C . PRO A 1 211 ? 12.068 1.905 -10.150 1.00 61.78 211 PRO A C 1
ATOM 1611 O O . PRO A 1 211 ? 11.337 1.163 -10.811 1.00 61.78 211 PRO A O 1
ATOM 1614 N N . GLY A 1 212 ? 13.136 1.449 -9.495 1.00 78.25 212 GLY A N 1
ATOM 1615 C CA . GLY A 1 212 ? 13.566 0.048 -9.511 1.00 78.25 212 GLY A CA 1
ATOM 1616 C C . GLY A 1 212 ? 14.553 -0.255 -10.636 1.00 78.25 212 GLY A C 1
ATOM 1617 O O . GLY A 1 212 ? 15.350 0.595 -11.002 1.00 78.25 212 GLY A O 1
ATOM 1618 N N . GLN A 1 213 ? 14.527 -1.483 -11.153 1.00 81.50 213 GLN A N 1
ATOM 1619 C CA . GLN A 1 213 ? 15.436 -1.945 -12.205 1.00 81.50 213 GLN A CA 1
ATOM 1620 C C . GLN A 1 213 ? 14.661 -2.255 -13.487 1.00 81.50 213 GLN A C 1
ATOM 1622 O O . GLN A 1 213 ? 13.545 -2.782 -13.426 1.00 81.50 213 GLN A O 1
ATOM 1627 N N . ILE A 1 214 ? 15.273 -1.956 -14.635 1.00 87.38 214 ILE A N 1
ATOM 1628 C CA . ILE A 1 214 ? 14.782 -2.338 -15.960 1.00 87.38 214 ILE A CA 1
ATOM 1629 C C . ILE A 1 214 ? 15.694 -3.436 -16.496 1.00 87.38 214 ILE A C 1
ATOM 1631 O O . ILE A 1 214 ? 16.907 -3.271 -16.576 1.00 87.38 214 ILE A O 1
ATOM 1635 N N . LYS A 1 215 ? 15.107 -4.574 -16.860 1.00 92.31 215 LYS A N 1
ATOM 1636 C CA . LYS A 1 215 ? 15.838 -5.674 -17.484 1.00 92.31 215 LYS A CA 1
ATOM 1637 C C . LYS A 1 215 ? 15.890 -5.469 -18.993 1.00 92.31 215 LYS A C 1
ATOM 1639 O O . LYS A 1 215 ? 14.840 -5.400 -19.628 1.00 92.31 215 LYS A O 1
ATOM 1644 N N . ILE A 1 216 ? 17.085 -5.458 -19.570 1.00 94.81 216 ILE A N 1
ATOM 1645 C CA . ILE A 1 216 ? 17.280 -5.389 -21.023 1.00 94.81 216 ILE A CA 1
ATOM 1646 C C . ILE A 1 216 ? 17.678 -6.768 -21.539 1.00 94.81 216 ILE A C 1
ATOM 1648 O O . ILE A 1 216 ? 18.416 -7.512 -20.894 1.00 94.81 216 ILE A O 1
ATOM 1652 N N . THR A 1 217 ? 17.121 -7.173 -22.674 1.00 95.19 217 THR A N 1
ATOM 1653 C CA . THR A 1 217 ? 17.450 -8.443 -23.323 1.00 95.19 217 THR A CA 1
ATOM 1654 C C . THR A 1 217 ? 17.558 -8.226 -24.821 1.00 95.19 217 THR A C 1
ATOM 1656 O O . THR A 1 217 ? 16.557 -7.960 -25.484 1.00 95.19 217 THR A O 1
ATOM 1659 N N . VAL A 1 218 ? 18.773 -8.357 -25.351 1.00 96.38 218 VAL A N 1
ATOM 1660 C CA . VAL A 1 218 ? 19.045 -8.311 -26.790 1.00 96.38 218 VAL A CA 1
ATOM 1661 C C . VAL A 1 218 ? 18.960 -9.728 -27.352 1.00 96.38 218 VAL A C 1
ATOM 1663 O O . VAL A 1 218 ? 19.548 -10.666 -26.817 1.00 96.38 218 VAL A O 1
ATOM 1666 N N . MET A 1 219 ? 18.182 -9.892 -28.416 1.00 94.75 219 MET A N 1
ATOM 1667 C CA . MET A 1 219 ? 17.915 -11.161 -29.078 1.00 94.75 219 MET A CA 1
ATOM 1668 C C . MET A 1 219 ? 18.397 -11.093 -30.520 1.00 94.75 219 MET A C 1
ATOM 1670 O O . MET A 1 219 ? 17.911 -10.305 -31.335 1.00 94.75 219 MET A O 1
ATOM 1674 N N . ARG A 1 220 ? 19.329 -11.987 -30.831 1.00 93.31 220 ARG A N 1
ATOM 1675 C CA . ARG A 1 220 ? 19.837 -12.229 -32.174 1.00 93.31 220 ARG A CA 1
ATOM 1676 C C . ARG A 1 220 ? 19.245 -13.544 -32.677 1.00 93.31 220 ARG A C 1
ATOM 1678 O O . ARG A 1 220 ? 19.645 -14.615 -32.233 1.00 93.31 220 ARG A O 1
ATOM 1685 N N . GLU A 1 221 ? 18.254 -13.468 -33.563 1.00 87.88 221 GLU A N 1
ATOM 1686 C CA . GLU A 1 221 ? 17.486 -14.634 -34.021 1.00 87.88 221 GLU A CA 1
ATOM 1687 C C . GLU A 1 221 ? 17.607 -14.834 -35.535 1.00 87.88 221 GLU A C 1
ATOM 1689 O O . GLU A 1 221 ? 17.440 -13.895 -36.312 1.00 87.88 221 GLU A O 1
ATOM 1694 N N . ILE A 1 222 ? 17.834 -16.081 -35.961 1.00 88.31 222 ILE A N 1
ATOM 1695 C CA . ILE A 1 222 ? 17.701 -16.504 -37.359 1.00 88.31 222 ILE A CA 1
ATOM 1696 C C . ILE A 1 222 ? 16.442 -17.358 -37.479 1.00 88.31 222 ILE A C 1
ATOM 1698 O O . ILE A 1 222 ? 16.383 -18.474 -36.964 1.00 88.31 222 ILE A O 1
ATOM 1702 N N . VAL A 1 223 ? 15.455 -16.857 -38.219 1.00 87.06 223 VAL A N 1
ATOM 1703 C CA . VAL A 1 223 ? 14.228 -17.599 -38.519 1.00 87.06 223 VAL A CA 1
ATOM 1704 C C . VAL A 1 223 ? 14.377 -18.288 -39.875 1.00 87.06 223 VAL A C 1
ATOM 1706 O O . VAL A 1 223 ? 14.581 -17.635 -40.896 1.00 87.06 223 VAL A O 1
ATOM 1709 N N . SER A 1 224 ? 14.258 -19.617 -39.897 1.00 91.12 224 SER A N 1
ATOM 1710 C CA . SER A 1 224 ? 14.263 -20.428 -41.121 1.00 91.12 224 SER A CA 1
ATOM 1711 C C . SER A 1 224 ? 13.027 -21.318 -41.162 1.00 91.12 224 SER A C 1
ATOM 1713 O O . SER A 1 224 ? 12.632 -21.905 -40.155 1.00 91.12 224 SER A O 1
ATOM 1715 N N . THR A 1 225 ? 12.382 -21.415 -42.322 1.00 91.56 225 THR A N 1
ATOM 1716 C CA . THR A 1 225 ? 11.144 -22.183 -42.489 1.00 91.56 225 THR A CA 1
ATOM 1717 C C . THR A 1 225 ? 11.223 -23.031 -43.751 1.00 91.56 225 THR A C 1
ATOM 1719 O O . THR A 1 225 ? 11.560 -22.535 -44.823 1.00 91.56 225 THR A O 1
ATOM 1722 N N . ALA A 1 226 ? 10.875 -24.313 -43.635 1.00 91.81 226 ALA A N 1
ATOM 1723 C CA . ALA A 1 226 ? 10.782 -25.241 -44.757 1.00 91.81 226 ALA A CA 1
ATOM 1724 C C . ALA A 1 226 ? 9.413 -25.928 -44.759 1.00 91.81 226 ALA A C 1
ATOM 1726 O O . ALA A 1 226 ? 8.863 -26.250 -43.708 1.00 91.81 226 ALA A O 1
ATOM 1727 N N . VAL A 1 227 ? 8.863 -26.170 -45.951 1.00 91.12 227 VAL A N 1
ATOM 1728 C CA . VAL A 1 227 ? 7.564 -26.832 -46.124 1.00 91.12 227 VAL A CA 1
ATOM 1729 C C . VAL A 1 227 ? 7.768 -28.158 -46.843 1.00 91.12 227 VAL A C 1
ATOM 1731 O O . VAL A 1 227 ? 8.153 -28.187 -48.012 1.00 91.12 227 VAL A O 1
ATOM 1734 N N . ALA A 1 228 ? 7.466 -29.264 -46.165 1.00 86.69 228 ALA A N 1
ATOM 1735 C CA . ALA A 1 228 ? 7.441 -30.581 -46.788 1.00 86.69 228 ALA A CA 1
ATOM 1736 C C . ALA A 1 228 ? 6.163 -30.746 -47.626 1.00 86.69 228 ALA A C 1
ATOM 1738 O O . ALA A 1 228 ? 5.052 -30.546 -47.135 1.00 86.69 228 ALA A O 1
ATOM 1739 N N . ARG A 1 229 ? 6.302 -31.145 -48.895 1.00 85.69 229 ARG A N 1
ATOM 1740 C CA . ARG A 1 229 ? 5.171 -31.520 -49.758 1.00 85.69 229 ARG A CA 1
ATOM 1741 C C . ARG A 1 229 ? 5.371 -32.942 -50.266 1.00 85.69 229 ARG A C 1
ATOM 1743 O O . ARG A 1 229 ? 6.385 -33.244 -50.886 1.00 85.69 229 ARG A O 1
ATOM 1750 N N . ARG A 1 230 ? 4.388 -33.814 -50.031 1.00 78.88 230 ARG A N 1
ATOM 1751 C CA . ARG A 1 230 ? 4.361 -35.164 -50.607 1.00 78.88 230 ARG A CA 1
ATOM 1752 C C . ARG A 1 230 ? 3.802 -35.059 -52.025 1.00 78.88 230 ARG A C 1
ATOM 1754 O O . ARG A 1 230 ? 2.632 -34.722 -52.196 1.00 78.88 230 ARG A O 1
ATOM 1761 N N . GLY A 1 231 ? 4.629 -35.315 -53.037 1.00 69.75 231 GLY A N 1
ATOM 1762 C CA . GLY A 1 231 ? 4.141 -35.466 -54.407 1.00 69.75 231 GLY A CA 1
ATOM 1763 C C . GLY A 1 231 ? 3.116 -36.599 -54.452 1.00 69.75 231 GLY A C 1
ATOM 1764 O O . GLY A 1 231 ? 3.385 -37.685 -53.937 1.00 69.75 231 GLY A O 1
ATOM 1765 N N . ARG A 1 232 ? 1.930 -36.355 -55.023 1.00 61.28 232 ARG A N 1
ATOM 1766 C CA . ARG A 1 232 ? 1.032 -37.454 -55.396 1.00 61.28 232 ARG A CA 1
ATOM 1767 C C . ARG A 1 232 ? 1.791 -38.295 -56.422 1.00 61.28 232 ARG A C 1
ATOM 1769 O O . ARG A 1 232 ? 2.134 -37.779 -57.484 1.00 61.28 232 ARG A O 1
ATOM 1776 N N . GLY A 1 233 ? 2.131 -39.527 -56.043 1.00 66.44 233 GLY A N 1
ATOM 1777 C CA . GLY A 1 233 ? 2.763 -40.494 -56.935 1.00 66.44 233 GLY A CA 1
ATOM 1778 C C . GLY A 1 233 ? 1.953 -40.629 -58.222 1.00 66.44 233 GLY A C 1
ATOM 1779 O O . GLY A 1 233 ? 0.723 -40.578 -58.175 1.00 66.44 233 GLY A O 1
ATOM 1780 N N . ARG A 1 234 ? 2.674 -40.708 -59.344 1.00 47.75 234 ARG A N 1
ATOM 1781 C CA . ARG A 1 234 ? 2.135 -41.079 -60.655 1.00 47.75 234 ARG A CA 1
ATOM 1782 C C . ARG A 1 234 ? 1.575 -42.493 -60.627 1.00 47.75 234 ARG A C 1
ATOM 1784 O O . ARG A 1 234 ? 2.190 -43.330 -59.930 1.00 47.75 234 ARG A O 1
#

Secondary structure (DSSP, 8-state):
-HHHHHHHHHHHHHHHTT-----HHHHHHHHHGGG-EETTEEHHHHHHHHHHHHHHHHHHTT--HHHHHHHHHHTTTHHHHHHHS--SS-HHHHHHHHHHHTT--HHHHHHHHHTTTSS---SHHHHHHHHHHHHHHHSTTTS---HHHHHHHHHHHHHHHHTSTTEEEEEEETTTTEEEEEE-TTT--HHHHHHHHHHHHHHHHHH---SS--EEEEEE--------------

pLDDT: mean 89.23, std 12.15, range [46.72, 98.62]

Radius of gyration: 25.92 Å; chains: 1; bounding box: 54×65×84 Å

Foldseek 3Di:
DLQVQLQVLLVVLCVVLVQDDDQSVLSSLLSCLQVDDDLNARRNVLLSQLLVQLLVVCVVVVHDSNLLSLLSSQLQSLVVVVVVDVDPDDSLVSSLVVRVVRPNDCSSSLLSNCLVPVDPNPDPSVVSSVVSSVCCCPPVPNRPPPPVVLVVLVVVLQVLQVVDPQFPDWDQDDSNQEIETEGACVVAPPVNQVVSQVVSLVSCVVPDDDPDHHHYHYDYDDDDDDDDDDPPDD

Sequence (234 aa):
DLEKTVRDAGKRAAKLLRIRSMHPEILHLVGKLMYRTSYTQNQWQHAIETAFLCSMMAENLGMNVEVARRSALIHDIGKVLWAETEAAGSHAVSGAKFATEHGEPPEIVHPVAAHHNDEPPSTALAHLVAAADALSGARPGARRETLESFSERVEALEAICQAFGEVQKAAIMSGGREVRIQVDPRAVDDLGAMELSEDLAARIEDELTYPGQIKITVMREIVSTAVARRGRGR